Protein AF-A0A840N8W3-F1 (afdb_monomer)

Nearest PDB structures (foldseek):
  1f9n-assembly1_F  TM=5.250E-01  e=5.489E+00  Bacillus subtilis

Mean predicted aligned error: 14.36 Å

Solvent-accessible surface area (backbone atoms only — not comparable to full-atom values): 11173 Å² total; per-residue (Å²): 113,68,68,59,54,51,50,54,51,53,60,70,41,50,78,48,46,62,59,50,46,56,52,48,52,50,51,49,54,52,52,48,49,55,52,50,60,55,31,77,80,48,86,75,75,82,47,75,65,58,53,50,52,53,47,53,48,44,55,78,41,67,73,51,62,83,70,49,82,90,52,63,62,69,57,54,53,50,50,45,55,51,49,49,52,51,51,47,56,59,71,67,49,74,91,65,77,79,83,78,75,56,68,65,63,48,50,49,45,32,48,54,38,64,79,35,77,86,58,50,42,71,55,54,38,54,54,38,43,75,74,70,47,93,64,60,47,71,61,47,53,68,54,33,73,82,74,84,65,81,80,71,80,51,70,70,59,51,47,64,72,40,50,91,77,57,84,87,80,86,81,75,66,48,76,42,81,86,73,46,75,46,119

Foldseek 3Di:
DVVVVVVVVCVVCVVVCVVLVVVLLVVVVVLVVVQVVVCVVHNRDQDPVNLVSLLVSCLVHVVCCVSPPPDNVVVNVVSNVVVLVVVCVVVVPDPDDDDDDDPVVLVVLAVCLVVDVVDALVRVCVVVVVVVDDDDSVNSNVSHDDDDDDDDDDPVVVCVVCVVVDDDDDDPWDQDSNRDTDD

pLDDT: mean 76.59, std 12.0, range [42.84, 94.69]

Sequence (183 aa):
MIGLLCFVLTVLASPFKSKLRLEAENAVLRHQLIILRRKLHGRVRLTNHDRWFFIQLYRWCPSILKVFTIIRPETLVRWHRAGFRCYWRWKSRSLGGRLQIETDLRTLIRRMSVENPLWGAPRIHGELLKLGFAVAQSSIAKYMIKRRGPPSQGWRTFLRNHAPDIAAMDLFVVPTIGFDLLL

Radius of gyration: 28.33 Å; Cα contacts (8 Å, |Δi|>4): 82; chains: 1; bounding box: 62×41×68 Å

Organism: NCBI:txid211460

Secondary structure (DSSP, 8-state):
-HHHHHHHHHHHTTTHHHHHHHHHHHHHHHHHHHHHHHHTTSS----HHHHHHHHHHHHH-GGGGGT-SSS-HHHHHHHHHHHHHHHHHHHTS----S----HHHHHHHHHHHHH-TT--HHHHHHHHHHTT----HHHHHHHS-----SPP--HHHHHHHHTTT--------EE-TTSPEE-

Structure (mmCIF, N/CA/C/O backbone):
data_AF-A0A840N8W3-F1
#
_entry.id   AF-A0A840N8W3-F1
#
loop_
_atom_site.group_PDB
_atom_site.id
_atom_site.type_symbol
_atom_site.label_atom_id
_atom_site.label_alt_id
_atom_site.label_comp_id
_atom_site.label_asym_id
_atom_site.label_entity_id
_atom_site.label_seq_id
_atom_site.pdbx_PDB_ins_code
_atom_site.Cartn_x
_atom_site.Cartn_y
_atom_site.Cartn_z
_atom_site.occupancy
_atom_site.B_iso_or_equiv
_atom_site.auth_seq_id
_atom_site.auth_comp_id
_atom_site.auth_asym_id
_atom_site.auth_atom_id
_atom_site.pdbx_PDB_model_num
ATOM 1 N N . MET A 1 1 ? 0.144 20.403 12.368 1.00 42.84 1 MET A N 1
ATOM 2 C CA . MET A 1 1 ? -1.060 21.236 12.611 1.00 42.84 1 MET A CA 1
ATOM 3 C C . MET A 1 1 ? -2.271 20.420 13.067 1.00 42.84 1 MET A C 1
ATOM 5 O O . MET A 1 1 ? -2.803 20.738 14.118 1.00 42.84 1 MET A O 1
ATOM 9 N N . ILE A 1 2 ? -2.667 19.340 12.377 1.00 52.38 2 ILE A N 1
ATOM 10 C CA . ILE A 1 2 ? -3.834 18.512 12.768 1.00 52.38 2 ILE A CA 1
ATOM 11 C C . ILE A 1 2 ? -3.660 17.853 14.151 1.00 52.38 2 ILE A C 1
ATOM 13 O O . ILE A 1 2 ? -4.569 17.910 14.967 1.00 52.38 2 ILE A O 1
ATOM 17 N N . GLY A 1 3 ? -2.478 17.302 14.457 1.00 48.94 3 GLY A N 1
ATOM 18 C CA . GLY A 1 3 ? -2.232 16.633 15.746 1.00 48.94 3 GLY A CA 1
ATOM 19 C C . GLY A 1 3 ? -2.325 17.561 16.964 1.00 48.94 3 GLY A C 1
ATOM 20 O O . GLY A 1 3 ? -2.842 17.164 18.001 1.00 48.94 3 GLY A O 1
ATOM 21 N N . LEU A 1 4 ? -1.905 18.820 16.815 1.00 49.31 4 LEU A N 1
ATOM 22 C CA . LEU A 1 4 ? -1.961 19.831 17.876 1.00 49.31 4 LEU A CA 1
ATOM 23 C C . LEU A 1 4 ? -3.408 20.294 18.110 1.00 49.31 4 LEU A C 1
ATOM 25 O O . LEU A 1 4 ? -3.842 20.456 19.245 1.00 49.31 4 LEU A O 1
ATOM 29 N N . LEU A 1 5 ? -4.188 20.391 17.032 1.00 59.56 5 LEU A N 1
ATOM 30 C CA . LEU A 1 5 ? -5.614 20.709 17.076 1.00 59.56 5 LEU A CA 1
ATOM 31 C C . LEU A 1 5 ? -6.425 19.564 17.711 1.00 59.56 5 LEU A C 1
ATOM 33 O O . LEU A 1 5 ? -7.279 19.806 18.559 1.00 59.56 5 LEU A O 1
ATOM 37 N N . CYS A 1 6 ? -6.095 18.308 17.394 1.00 57.28 6 CYS A N 1
ATOM 38 C CA . CYS A 1 6 ? -6.654 17.134 18.067 1.00 57.28 6 CYS A CA 1
ATOM 39 C C . CYS A 1 6 ? -6.274 17.083 19.553 1.00 57.28 6 CYS A C 1
ATOM 41 O O . CYS A 1 6 ? -7.132 16.780 20.375 1.00 57.28 6 CYS A O 1
ATOM 43 N N . PHE A 1 7 ? -5.030 17.420 19.906 1.00 55.34 7 PHE A N 1
ATOM 44 C CA . PHE A 1 7 ? -4.568 17.450 21.294 1.00 55.34 7 PHE A CA 1
ATOM 45 C C . PHE A 1 7 ? -5.344 18.480 22.127 1.00 55.34 7 PHE A C 1
ATOM 47 O O . PHE A 1 7 ? -5.902 18.145 23.174 1.00 55.34 7 PHE A O 1
ATOM 54 N N . VAL A 1 8 ? -5.492 19.703 21.613 1.00 67.75 8 VAL A N 1
ATOM 55 C CA . VAL A 1 8 ? -6.276 20.767 22.259 1.00 67.75 8 VAL A CA 1
ATOM 56 C C . VAL A 1 8 ? -7.749 20.364 22.403 1.00 67.75 8 VAL A C 1
ATOM 58 O O . VAL A 1 8 ? -8.319 20.503 23.485 1.00 67.75 8 VAL A O 1
ATOM 61 N N . LEU A 1 9 ? -8.348 19.758 21.371 1.00 62.50 9 LEU A N 1
ATOM 62 C CA . LEU A 1 9 ? -9.710 19.215 21.449 1.00 62.50 9 LEU A CA 1
ATOM 63 C C . LEU A 1 9 ? -9.837 18.091 22.490 1.00 62.50 9 LEU A C 1
ATOM 65 O O . LEU A 1 9 ? -10.836 18.030 23.203 1.00 62.50 9 LEU A O 1
ATOM 69 N N . THR A 1 10 ? -8.837 17.216 22.631 1.00 59.94 10 THR A N 1
ATOM 70 C CA . THR A 1 10 ? -8.869 16.133 23.630 1.00 59.94 10 THR A CA 1
ATOM 71 C C . THR A 1 10 ? -8.717 16.615 25.070 1.00 59.94 10 THR A C 1
ATOM 73 O O . THR A 1 10 ? -9.299 16.002 25.970 1.00 59.94 10 THR A O 1
ATOM 76 N N . VAL A 1 11 ? -7.972 17.703 25.292 1.00 65.25 11 VAL A N 1
ATOM 77 C CA . VAL A 1 11 ? -7.824 18.349 26.605 1.00 65.25 11 VAL A CA 1
ATOM 78 C C . VAL A 1 11 ? -9.120 19.070 26.982 1.00 65.25 11 VAL A C 1
ATOM 80 O O . VAL A 1 11 ? -9.634 18.859 28.079 1.00 65.25 11 VAL A O 1
ATOM 83 N N . LEU A 1 12 ? -9.717 19.814 26.044 1.00 61.78 12 LEU A N 1
ATOM 84 C CA . LEU A 1 12 ? -11.002 20.499 26.240 1.00 61.78 12 LEU A CA 1
ATOM 85 C C . LEU A 1 12 ? -12.181 19.528 26.417 1.00 61.78 12 LEU A C 1
ATOM 87 O O . LEU A 1 12 ? -13.096 19.797 27.191 1.00 61.78 12 LEU A O 1
ATOM 91 N N . ALA A 1 13 ? -12.149 18.368 25.759 1.00 57.78 13 ALA A N 1
ATOM 92 C CA . ALA A 1 13 ? -13.165 17.328 25.916 1.00 57.78 13 ALA A CA 1
ATOM 93 C C . ALA A 1 13 ? -12.996 16.495 27.202 1.00 57.78 13 ALA A C 1
ATOM 95 O O . ALA A 1 13 ? -13.894 15.733 27.551 1.00 57.78 13 ALA A O 1
ATOM 96 N N . SER A 1 14 ? -11.873 16.616 27.922 1.00 54.66 14 SER A N 1
ATOM 97 C CA . SER A 1 14 ? -11.565 15.831 29.128 1.00 54.66 14 SER A CA 1
ATOM 98 C C . SER A 1 14 ? -12.627 15.913 30.243 1.00 54.66 14 SER A C 1
ATOM 100 O O . SER A 1 14 ? -13.061 14.856 30.702 1.00 54.66 14 SER A O 1
ATOM 102 N N . PRO A 1 15 ? -13.138 17.096 30.646 1.00 58.84 15 PRO A N 1
ATOM 103 C CA . PRO A 1 15 ? -14.232 17.190 31.621 1.00 58.84 15 PRO A CA 1
ATOM 104 C C . PRO A 1 15 ? -15.577 16.698 31.064 1.00 58.84 15 PRO A C 1
ATOM 106 O O . PRO A 1 15 ? -16.416 16.209 31.818 1.00 58.84 15 PRO A O 1
ATOM 109 N N . PHE A 1 16 ? -15.770 16.750 29.741 1.00 55.25 16 PHE A N 1
ATOM 110 C CA . PHE A 1 16 ? -16.937 16.161 29.083 1.00 55.25 16 PHE A CA 1
ATOM 111 C C . PHE A 1 16 ? -16.865 14.633 29.024 1.00 55.25 16 PHE A C 1
ATOM 113 O O . PHE A 1 16 ? -17.909 14.003 28.900 1.00 55.25 16 PHE A O 1
ATOM 120 N N . LYS A 1 17 ? -15.686 14.006 29.179 1.00 55.56 17 LYS A N 1
ATOM 121 C CA . LYS A 1 17 ? -15.543 12.539 29.161 1.00 55.56 17 LYS A CA 1
ATOM 122 C C . LYS A 1 17 ? -16.377 11.842 30.231 1.00 55.56 17 LYS A C 1
ATOM 124 O O . LYS A 1 17 ? -16.763 10.711 29.995 1.00 55.56 17 LYS A O 1
ATOM 129 N N . SER A 1 18 ? -16.677 12.458 31.378 1.00 61.56 18 SER A N 1
ATOM 130 C CA . SER A 1 18 ? -17.519 11.822 32.409 1.00 61.56 18 SER A CA 1
ATOM 131 C C . SER A 1 18 ? -18.990 11.736 31.979 1.00 61.56 18 SER A C 1
ATOM 133 O O . SER A 1 18 ? -19.589 10.664 32.065 1.00 61.56 18 SER A O 1
ATOM 135 N N . LYS A 1 19 ? -19.542 12.831 31.439 1.00 61.94 19 LYS A N 1
ATOM 136 C CA . LYS A 1 19 ? -20.904 12.886 30.882 1.00 61.94 19 LYS A CA 1
ATOM 137 C C . LYS A 1 19 ? -21.013 12.077 29.590 1.00 61.94 19 LYS A C 1
ATOM 139 O O . LYS A 1 19 ? -21.885 11.226 29.479 1.00 61.94 19 LYS A O 1
ATOM 144 N N . LEU A 1 20 ? -20.057 12.246 28.677 1.00 62.03 20 LEU A N 1
ATOM 145 C CA . LEU A 1 20 ? -19.958 11.474 27.437 1.00 62.03 20 LEU A CA 1
ATOM 146 C C . LEU A 1 20 ? -19.770 9.979 27.704 1.00 62.03 20 LEU A C 1
ATOM 148 O O . LEU A 1 20 ? -20.283 9.175 26.939 1.00 62.03 20 LEU A O 1
ATOM 152 N N . ARG A 1 21 ? -19.081 9.576 28.781 1.00 64.81 21 ARG A N 1
ATOM 153 C CA . ARG A 1 21 ? -18.970 8.162 29.173 1.00 64.81 21 ARG A CA 1
ATOM 154 C C . ARG A 1 21 ? -20.329 7.601 29.573 1.00 64.81 21 ARG A C 1
ATOM 156 O O . ARG A 1 21 ? -20.700 6.557 29.058 1.00 64.81 21 ARG A O 1
ATOM 163 N N . LEU A 1 22 ? -21.083 8.302 30.420 1.00 65.62 22 LEU A N 1
ATOM 164 C CA . LEU A 1 22 ? -22.435 7.890 30.828 1.00 65.62 22 LEU A CA 1
ATOM 165 C C . LEU A 1 22 ? -23.422 7.860 29.652 1.00 65.62 22 LEU A C 1
ATOM 167 O O . LEU A 1 22 ? -24.245 6.950 29.540 1.00 65.62 22 LEU A O 1
ATOM 171 N N . GLU A 1 23 ? -23.338 8.841 28.757 1.00 74.81 23 GLU A N 1
ATOM 172 C CA . GLU A 1 23 ? -24.153 8.897 27.542 1.00 74.81 23 GLU A CA 1
ATOM 173 C C . GLU A 1 23 ? -23.767 7.798 26.552 1.00 74.81 23 GLU A C 1
ATOM 175 O O . GLU A 1 23 ? -24.644 7.155 25.977 1.00 74.81 23 GLU A O 1
ATOM 180 N N . ALA A 1 24 ? -22.472 7.525 26.387 1.00 70.31 24 ALA A N 1
ATOM 181 C CA . ALA A 1 24 ? -21.984 6.458 25.527 1.00 70.31 24 ALA A CA 1
ATOM 182 C C . ALA A 1 24 ? -22.334 5.076 26.091 1.00 70.31 24 ALA A C 1
ATOM 184 O O . ALA A 1 24 ? -22.749 4.208 25.330 1.00 70.31 24 ALA A O 1
ATOM 185 N N . GLU A 1 25 ? -22.245 4.872 27.406 1.00 73.12 25 GLU A N 1
ATOM 186 C CA . GLU A 1 25 ? -22.726 3.657 28.073 1.00 73.12 25 GLU A CA 1
ATOM 187 C C . GLU A 1 25 ? -24.225 3.453 27.817 1.00 73.12 25 GLU A C 1
ATOM 189 O O . GLU A 1 25 ? -24.631 2.391 27.342 1.00 73.12 25 GLU A O 1
ATOM 194 N N . ASN A 1 26 ? -25.043 4.493 28.006 1.00 75.38 26 ASN A N 1
ATOM 195 C CA . ASN A 1 26 ? -26.466 4.450 27.664 1.00 75.38 26 ASN A CA 1
ATOM 196 C C . ASN A 1 26 ? -26.709 4.161 26.177 1.00 75.38 26 ASN A C 1
ATOM 198 O O . ASN A 1 26 ? -27.598 3.379 25.837 1.00 75.38 26 ASN A O 1
ATOM 202 N N . ALA A 1 27 ? -25.928 4.762 25.279 1.00 78.00 27 ALA A N 1
ATOM 203 C CA . ALA A 1 27 ? -26.044 4.546 23.842 1.00 78.00 27 ALA A CA 1
ATOM 204 C C . ALA A 1 27 ? -25.702 3.098 23.454 1.00 78.00 27 ALA A C 1
ATOM 206 O O . ALA A 1 27 ? -26.418 2.502 22.649 1.00 78.00 27 ALA A O 1
ATOM 207 N N . VAL A 1 28 ? -24.669 2.497 24.059 1.00 76.06 28 VAL A N 1
ATOM 208 C CA . VAL A 1 28 ? -24.321 1.076 23.861 1.00 76.06 28 VAL A CA 1
ATOM 209 C C . VAL A 1 28 ? -25.440 0.181 24.328 1.00 76.06 28 VAL A C 1
ATOM 211 O O . VAL A 1 28 ? -25.858 -0.691 23.571 1.00 76.06 28 VAL A O 1
ATOM 214 N N . LEU A 1 29 ? -25.927 0.392 25.550 1.00 74.75 29 LEU A N 1
ATOM 215 C CA . LEU A 1 29 ? -26.966 -0.441 26.145 1.00 74.75 29 LEU A CA 1
ATOM 216 C C . LEU A 1 29 ? -28.266 -0.345 25.337 1.00 74.75 29 LEU A C 1
ATOM 218 O O . LEU A 1 29 ? -28.882 -1.364 25.027 1.00 74.75 29 LEU A O 1
ATOM 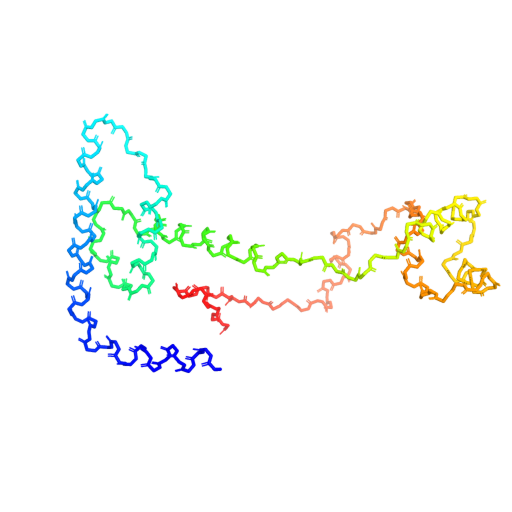222 N N . ARG A 1 30 ? -28.644 0.857 24.887 1.00 80.06 30 ARG A N 1
ATOM 223 C CA . ARG A 1 30 ? -29.791 1.057 23.986 1.00 80.06 30 ARG A CA 1
ATOM 224 C C . ARG A 1 30 ? -29.590 0.363 22.642 1.00 80.06 30 ARG A C 1
ATOM 226 O O . ARG A 1 30 ? -30.501 -0.319 22.175 1.00 80.06 30 ARG A O 1
ATOM 233 N N . HIS A 1 31 ? -28.410 0.478 22.031 1.00 77.94 31 HIS A N 1
ATOM 234 C CA . HIS A 1 31 ? -28.130 -0.177 20.748 1.00 77.94 31 HIS A CA 1
ATOM 235 C C . HIS A 1 31 ? -28.103 -1.703 20.881 1.00 77.94 31 HIS A C 1
ATOM 237 O O . HIS A 1 31 ? -28.621 -2.418 20.025 1.00 77.94 31 HIS A O 1
ATOM 243 N N . GLN A 1 32 ? -27.581 -2.218 21.995 1.00 75.00 32 GLN A N 1
ATOM 244 C CA . GLN A 1 32 ? -27.634 -3.634 22.349 1.00 75.00 32 GLN A CA 1
ATOM 245 C C . GLN A 1 32 ? -29.076 -4.123 22.514 1.00 75.00 32 GLN A C 1
ATOM 247 O O . GLN A 1 32 ? -29.415 -5.170 21.966 1.00 75.00 32 GLN A O 1
ATOM 252 N N . LEU A 1 33 ? -29.942 -3.359 23.185 1.00 77.50 33 LEU A N 1
ATOM 253 C CA . LEU A 1 33 ? -31.368 -3.678 23.300 1.00 77.50 33 LEU A CA 1
ATOM 254 C C . LEU A 1 33 ? -32.074 -3.671 21.939 1.00 77.50 33 LEU A C 1
ATOM 256 O O . LEU A 1 33 ? -32.884 -4.556 21.677 1.00 77.50 33 LEU A O 1
ATOM 260 N N . ILE A 1 34 ? -31.747 -2.733 21.045 1.00 80.31 34 ILE A N 1
ATOM 261 C CA . ILE A 1 34 ? -32.285 -2.701 19.674 1.00 80.31 34 ILE A CA 1
ATOM 262 C C . ILE A 1 34 ? -31.852 -3.952 18.896 1.00 80.31 34 ILE A C 1
ATOM 264 O O . ILE A 1 34 ? -32.675 -4.595 18.244 1.00 80.31 34 ILE A O 1
ATOM 268 N N . ILE A 1 35 ? -30.578 -4.338 18.992 1.00 75.00 35 ILE A N 1
ATOM 269 C CA . ILE A 1 35 ? -30.048 -5.546 18.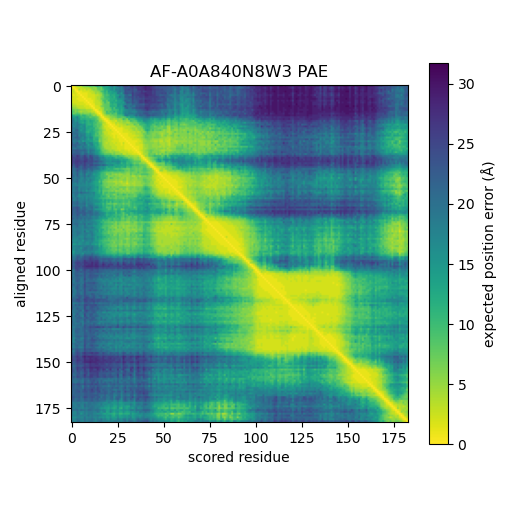344 1.00 75.00 35 ILE A CA 1
ATOM 270 C C . ILE A 1 35 ? -30.691 -6.813 18.927 1.00 75.00 35 ILE A C 1
ATOM 272 O O . ILE A 1 35 ? -31.042 -7.722 18.175 1.00 75.00 35 ILE A O 1
ATOM 276 N N . LEU A 1 36 ? -30.885 -6.877 20.247 1.00 73.75 36 LEU A N 1
ATOM 277 C CA . LEU A 1 36 ? -31.550 -7.997 20.919 1.00 73.75 36 LEU A CA 1
ATOM 278 C C . LEU A 1 36 ? -33.036 -8.089 20.562 1.00 73.75 36 LEU A C 1
ATOM 280 O O . LEU A 1 36 ? -33.525 -9.181 20.287 1.00 73.75 36 LEU A O 1
ATOM 284 N N . ARG A 1 37 ? -33.750 -6.964 20.471 1.00 73.44 37 ARG A N 1
ATOM 285 C CA . ARG A 1 37 ? -35.135 -6.945 19.978 1.00 73.44 37 ARG A CA 1
ATOM 286 C C . ARG A 1 37 ? -35.228 -7.433 18.530 1.00 73.44 37 ARG A C 1
ATOM 288 O O . ARG A 1 37 ? -36.146 -8.171 18.202 1.00 73.44 37 ARG A O 1
ATOM 295 N N . ARG A 1 38 ? -34.246 -7.121 17.674 1.00 68.62 38 ARG A N 1
ATOM 296 C CA . ARG A 1 38 ? -34.167 -7.689 16.311 1.00 68.62 38 ARG A CA 1
ATOM 297 C C . ARG A 1 38 ? -33.848 -9.193 16.309 1.00 68.62 38 ARG A C 1
ATOM 299 O O . ARG A 1 38 ? -34.293 -9.897 15.408 1.00 68.62 38 ARG A O 1
ATOM 306 N N . LYS A 1 39 ? -33.114 -9.697 17.311 1.00 64.75 39 LYS A N 1
ATOM 307 C CA . LYS A 1 39 ? -32.797 -11.131 17.489 1.00 64.75 39 LYS A CA 1
ATOM 308 C C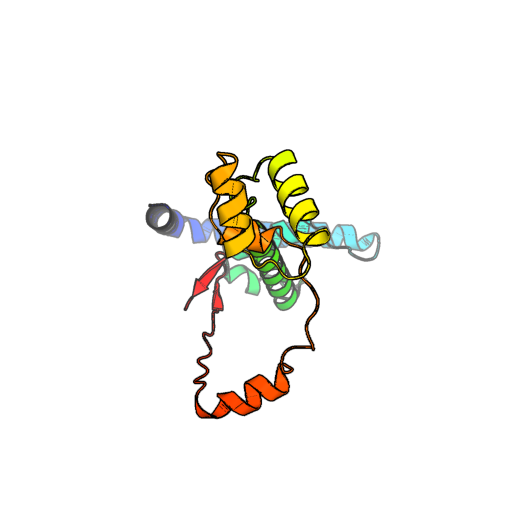 . LYS A 1 39 ? -34.027 -11.990 17.769 1.00 64.75 39 LYS A C 1
ATOM 310 O O . LYS A 1 39 ? -34.047 -13.153 17.389 1.00 64.75 39 LYS A O 1
ATOM 315 N N . LEU A 1 40 ? -35.051 -11.430 18.407 1.00 59.97 40 LEU A N 1
ATOM 316 C CA . LEU A 1 40 ? -36.306 -12.141 18.672 1.00 59.97 40 LEU A CA 1
ATOM 317 C C . LEU A 1 40 ? -37.005 -12.621 17.386 1.00 59.97 40 LEU A C 1
ATOM 319 O O . LEU A 1 40 ? -37.725 -13.610 17.428 1.00 59.97 40 LEU A O 1
ATOM 323 N N . HIS A 1 41 ? -36.722 -11.998 16.237 1.00 59.44 41 HIS A N 1
ATOM 324 C CA . HIS A 1 41 ? -37.261 -12.390 14.931 1.00 59.44 41 HIS A CA 1
ATOM 325 C C . HIS A 1 41 ? -36.327 -13.305 14.101 1.00 59.44 41 HIS A C 1
ATOM 327 O O . HIS A 1 41 ? -36.621 -13.565 12.936 1.00 59.44 41 HIS A O 1
ATOM 333 N N . GLY A 1 42 ? -35.200 -13.798 14.646 1.00 70.06 42 GLY A N 1
ATOM 334 C CA . GLY A 1 42 ? -34.312 -14.750 13.951 1.00 70.06 42 GLY A CA 1
ATOM 335 C C . GLY A 1 42 ? -32.815 -14.649 14.296 1.00 70.06 42 GLY A C 1
ATOM 336 O O . GLY A 1 42 ? -32.403 -14.067 15.298 1.00 70.06 42 GLY A O 1
ATOM 337 N N . ARG A 1 43 ? -31.931 -15.222 13.457 1.00 58.25 43 ARG A N 1
ATOM 338 C CA . ARG A 1 43 ? -30.468 -15.130 13.670 1.00 58.25 43 ARG A CA 1
ATOM 339 C C . ARG A 1 43 ? -29.981 -13.688 13.475 1.00 58.25 43 ARG A C 1
ATOM 341 O O . ARG A 1 43 ? -30.129 -13.128 12.392 1.00 58.25 43 ARG A O 1
ATOM 348 N N . VAL A 1 44 ? -29.313 -13.111 14.480 1.00 61.97 44 VAL A N 1
ATOM 349 C CA . VAL A 1 44 ? -28.736 -11.754 14.378 1.00 61.97 44 VAL A CA 1
ATOM 350 C C . VAL A 1 44 ? -27.649 -11.711 13.316 1.00 61.97 44 VAL A C 1
ATOM 352 O O . VAL A 1 44 ? -26.533 -12.189 13.527 1.00 61.97 44 VAL A O 1
ATOM 355 N N . ARG A 1 45 ? -27.939 -11.054 12.196 1.00 64.06 45 ARG A N 1
ATOM 356 C CA . ARG A 1 45 ? -26.906 -10.504 11.321 1.00 64.06 45 ARG A CA 1
ATOM 357 C C . ARG A 1 45 ? -26.621 -9.076 11.770 1.00 64.06 45 ARG A C 1
ATOM 359 O O . ARG A 1 45 ? -27.449 -8.192 11.603 1.00 64.06 45 ARG A O 1
ATOM 366 N N . LEU A 1 46 ? -25.444 -8.865 12.353 1.00 67.62 46 LEU A N 1
ATOM 367 C CA . LEU A 1 46 ? -24.937 -7.526 12.651 1.00 67.62 46 LEU A CA 1
ATOM 368 C C . LEU A 1 46 ? -24.662 -6.797 11.334 1.00 67.62 46 LEU A C 1
ATOM 370 O O . LEU A 1 46 ? -23.818 -7.248 10.548 1.00 67.62 46 LEU A O 1
ATOM 374 N N . THR A 1 47 ? -25.366 -5.690 11.110 1.00 75.44 47 THR A N 1
ATOM 375 C CA . THR A 1 47 ? -25.254 -4.863 9.904 1.00 75.44 47 THR A CA 1
ATOM 376 C C . THR A 1 47 ? -23.909 -4.138 9.895 1.00 75.44 47 THR A C 1
ATOM 378 O O . THR A 1 47 ? -23.332 -3.864 10.947 1.00 75.44 47 THR A O 1
ATOM 381 N N . ASN A 1 48 ? -23.400 -3.767 8.717 1.00 75.81 48 ASN A N 1
ATOM 382 C CA . ASN A 1 48 ? -22.176 -2.960 8.616 1.00 75.81 48 ASN A CA 1
ATOM 383 C C . ASN A 1 48 ? -22.283 -1.630 9.391 1.00 75.81 48 ASN A C 1
ATOM 385 O O . ASN A 1 48 ? -21.302 -1.212 10.000 1.00 75.81 48 ASN A O 1
ATOM 389 N N . HIS A 1 49 ? -23.478 -1.030 9.445 1.00 76.50 49 HIS A N 1
ATOM 390 C CA . HIS A 1 49 ? -23.768 0.162 10.250 1.00 76.50 49 HIS A CA 1
ATOM 391 C C . HIS A 1 49 ? -23.576 -0.081 11.753 1.00 76.50 49 HIS A C 1
ATOM 393 O O . HIS A 1 49 ? -22.904 0.705 12.415 1.00 76.50 49 HIS A O 1
ATOM 399 N N . ASP A 1 50 ? -24.081 -1.205 12.274 1.00 77.56 50 ASP A N 1
ATOM 400 C CA . ASP A 1 50 ? -23.938 -1.569 13.690 1.00 77.56 50 ASP A CA 1
ATOM 401 C C . ASP A 1 50 ? -22.459 -1.746 14.061 1.00 77.56 50 ASP A C 1
ATOM 403 O O . ASP A 1 50 ? -22.002 -1.273 15.099 1.00 77.56 50 ASP A O 1
ATOM 407 N N . ARG A 1 51 ? -21.673 -2.373 13.174 1.00 80.69 51 ARG A N 1
ATOM 408 C CA . ARG A 1 51 ? -20.222 -2.533 13.366 1.00 80.69 51 ARG A CA 1
ATOM 409 C C . ARG A 1 51 ? -19.512 -1.186 13.407 1.00 80.69 51 ARG A C 1
ATOM 411 O O . ARG A 1 51 ? -18.652 -0.983 14.257 1.00 80.69 51 ARG A O 1
ATOM 418 N N . TRP A 1 52 ? -19.861 -0.278 12.500 1.00 78.38 52 TRP A N 1
ATOM 419 C CA . TRP A 1 52 ? -19.238 1.041 12.427 1.00 78.38 52 TRP A CA 1
ATOM 420 C C . TRP A 1 52 ? -19.572 1.899 13.651 1.00 78.38 52 TRP A C 1
ATOM 422 O O . TRP A 1 52 ? -18.671 2.524 14.207 1.00 78.38 52 TRP A O 1
ATOM 432 N N . PHE A 1 53 ? -20.822 1.843 14.127 1.00 79.88 53 PHE A N 1
ATOM 433 C CA . PHE A 1 53 ? -21.255 2.486 15.370 1.00 79.88 53 PHE A CA 1
ATOM 434 C C . PHE A 1 53 ? -20.394 2.041 16.559 1.00 79.88 53 PHE A C 1
ATOM 436 O O . PHE A 1 53 ? -19.813 2.874 17.253 1.00 79.88 53 PHE A O 1
ATOM 443 N N . PHE A 1 54 ? -20.217 0.729 16.741 1.00 77.25 54 PHE A N 1
ATOM 444 C CA . PHE A 1 54 ? -19.396 0.212 17.836 1.00 77.25 54 PHE A CA 1
ATOM 445 C C . PHE A 1 54 ? -17.904 0.545 17.691 1.00 77.25 54 PHE A C 1
ATOM 447 O O . PHE A 1 54 ? -17.256 0.840 18.693 1.00 77.25 54 PHE A O 1
ATOM 454 N N . ILE A 1 55 ? -17.349 0.537 16.472 1.00 76.75 55 ILE A N 1
ATOM 455 C CA . ILE A 1 55 ? -15.948 0.927 16.233 1.00 76.75 55 ILE A CA 1
ATOM 456 C C . ILE A 1 55 ? -15.725 2.408 16.565 1.00 76.75 55 ILE A C 1
ATOM 458 O O . ILE A 1 55 ? -14.717 2.735 17.190 1.00 76.75 55 ILE A O 1
ATOM 462 N N . GLN A 1 56 ? -16.636 3.308 16.176 1.00 75.81 56 GLN A N 1
ATOM 463 C CA . GLN A 1 56 ? -16.498 4.734 16.495 1.00 75.81 56 GLN A CA 1
ATOM 464 C C . GLN A 1 56 ? -16.620 5.005 17.984 1.00 75.81 56 GLN A C 1
ATOM 466 O O . GLN A 1 56 ? -15.832 5.766 18.541 1.00 75.81 56 GLN A O 1
ATOM 471 N N . LEU A 1 57 ? -17.564 4.340 18.643 1.00 75.31 57 LEU A N 1
ATOM 472 C CA . LEU A 1 57 ? -17.744 4.510 20.071 1.00 75.31 57 LEU A CA 1
ATOM 473 C C . LEU A 1 57 ? -16.541 3.979 20.863 1.00 75.31 57 LEU A C 1
ATOM 475 O O . LEU A 1 57 ? -16.079 4.630 21.797 1.00 75.31 57 LEU A O 1
ATOM 479 N N . TYR A 1 58 ? -15.970 2.853 20.427 1.00 73.69 58 TYR A N 1
ATOM 480 C CA . TYR A 1 58 ? -14.699 2.347 20.943 1.00 73.69 58 TYR A CA 1
ATOM 481 C C . TYR A 1 58 ? -13.544 3.334 20.729 1.00 73.69 58 TYR A C 1
ATOM 483 O O . TYR A 1 58 ? -12.690 3.478 21.602 1.00 73.69 58 TYR A O 1
ATOM 491 N N . ARG A 1 59 ? -13.538 4.057 19.601 1.00 70.88 59 ARG A N 1
ATOM 492 C CA . ARG A 1 59 ? -12.530 5.080 19.304 1.00 70.88 59 ARG A CA 1
ATOM 493 C C . ARG A 1 59 ? -12.627 6.299 20.223 1.00 70.88 59 ARG A C 1
ATOM 495 O O . ARG A 1 59 ? -11.598 6.861 20.582 1.00 70.88 59 ARG A O 1
ATOM 502 N N . TRP A 1 60 ? -13.837 6.701 20.610 1.00 65.62 60 TRP A N 1
ATOM 503 C CA . TRP A 1 60 ? -14.057 7.843 21.504 1.00 65.62 60 TRP A CA 1
ATOM 504 C C . TRP A 1 60 ? -13.936 7.499 22.989 1.00 65.62 60 TRP A C 1
ATOM 506 O O . TRP A 1 60 ? -13.507 8.341 23.775 1.00 65.62 60 TRP A O 1
ATOM 516 N N . CYS A 1 61 ? -14.298 6.281 23.391 1.00 67.88 61 CYS A N 1
ATOM 517 C CA . CYS A 1 61 ? -14.319 5.856 24.788 1.00 67.88 61 CYS A CA 1
ATOM 518 C C . CYS A 1 61 ? -13.851 4.393 24.915 1.00 67.88 61 CYS A C 1
ATOM 520 O O . CYS A 1 61 ? -14.669 3.469 24.931 1.00 67.88 61 CYS A O 1
ATOM 522 N N . PRO A 1 62 ? -12.537 4.144 25.062 1.00 66.62 62 PRO A N 1
ATOM 523 C CA . PRO A 1 62 ? -11.998 2.784 25.134 1.00 66.62 62 PRO A CA 1
ATOM 524 C C . PRO A 1 62 ? -12.432 2.012 26.391 1.00 66.62 62 PRO A C 1
ATOM 526 O O . PRO A 1 62 ? -12.428 0.781 26.396 1.00 66.62 62 PRO A O 1
ATOM 529 N N . SER A 1 63 ? -12.873 2.714 27.442 1.00 68.25 63 SER A N 1
ATOM 530 C CA . SER A 1 63 ? -13.416 2.127 28.676 1.00 68.25 63 SER A CA 1
ATOM 531 C C . SER A 1 63 ? -14.719 1.345 28.470 1.00 68.25 63 SER A C 1
ATOM 533 O O . SER A 1 63 ? -15.073 0.525 29.314 1.00 68.25 63 SER A O 1
ATOM 535 N N . ILE A 1 64 ? -15.406 1.552 27.342 1.00 68.50 64 ILE A N 1
ATOM 536 C CA . ILE A 1 64 ? -16.682 0.903 27.010 1.00 68.50 64 ILE A CA 1
ATOM 537 C C . ILE A 1 64 ? -16.531 -0.610 26.807 1.00 68.50 64 ILE A C 1
ATOM 539 O O . ILE A 1 64 ? -17.504 -1.345 26.967 1.00 68.50 64 ILE A O 1
ATOM 543 N N . LEU A 1 65 ? -15.318 -1.112 26.538 1.00 66.00 65 LEU A N 1
ATOM 544 C CA . LEU A 1 65 ? -15.060 -2.557 26.468 1.00 66.00 65 LEU A CA 1
ATOM 545 C C . LEU A 1 65 ? -15.525 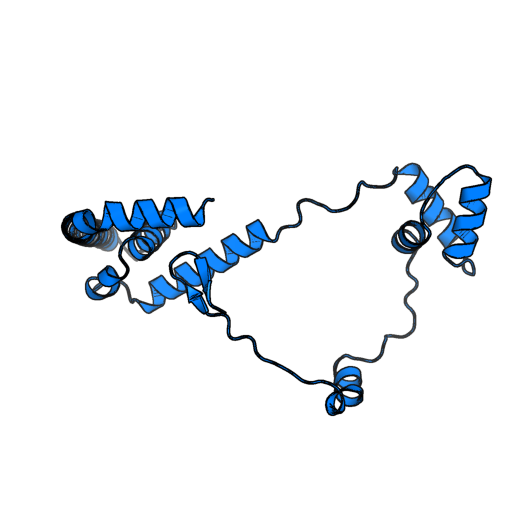-3.311 27.722 1.00 66.00 65 LEU A C 1
ATOM 547 O O . LEU A 1 65 ? -15.946 -4.456 27.602 1.00 66.00 65 LEU A O 1
ATOM 551 N N . LYS A 1 66 ? -15.510 -2.666 28.897 1.00 67.88 66 LYS A N 1
ATOM 552 C CA . LYS A 1 66 ? -15.984 -3.261 30.157 1.00 67.88 66 LYS A CA 1
ATOM 553 C C . LYS A 1 66 ? -17.511 -3.424 30.223 1.00 67.88 66 LYS A C 1
ATOM 555 O O . LYS A 1 66 ? -17.995 -4.215 31.019 1.00 67.88 66 LYS A O 1
ATOM 560 N N . VAL A 1 67 ? -18.258 -2.691 29.394 1.00 67.00 67 VAL A N 1
ATOM 561 C CA . VAL A 1 67 ? -19.735 -2.649 29.376 1.00 67.00 67 VAL A CA 1
ATOM 562 C C . VAL A 1 67 ? -20.315 -3.559 28.286 1.00 67.00 67 VAL A C 1
ATOM 564 O O . VAL A 1 67 ? -21.500 -3.891 28.286 1.00 67.00 67 VAL A O 1
ATOM 567 N N . PHE A 1 68 ? -19.482 -4.030 27.354 1.00 64.75 68 PHE A N 1
ATOM 568 C CA . PHE A 1 68 ? -19.892 -5.001 26.347 1.00 64.75 68 PHE A CA 1
ATOM 569 C C . PHE A 1 68 ? -20.071 -6.400 26.953 1.00 64.75 68 PHE A C 1
ATOM 571 O O . PHE A 1 68 ? -19.143 -7.197 27.004 1.00 64.75 68 PHE A O 1
ATOM 578 N N . THR A 1 69 ? -21.298 -6.721 27.356 1.00 63.19 69 THR A N 1
ATOM 579 C CA . THR A 1 69 ? -21.681 -8.061 27.835 1.00 63.19 69 THR A CA 1
ATOM 580 C C . THR A 1 69 ? -22.140 -8.986 26.701 1.00 63.19 69 THR A C 1
ATOM 582 O O . THR A 1 69 ? -21.952 -10.196 26.766 1.00 63.19 69 THR A O 1
ATOM 585 N N . ILE A 1 70 ? -22.715 -8.427 25.630 1.00 65.19 70 ILE A N 1
ATOM 586 C CA . ILE A 1 70 ? -23.338 -9.196 24.533 1.00 65.19 70 ILE A CA 1
ATOM 587 C C . ILE A 1 70 ? -22.371 -9.470 23.370 1.00 65.19 70 ILE A C 1
ATOM 589 O O . ILE A 1 70 ? -22.502 -10.478 22.673 1.00 65.19 70 ILE A O 1
ATOM 593 N N . ILE A 1 71 ? -21.412 -8.573 23.125 1.00 66.31 71 ILE A N 1
ATOM 594 C CA . ILE A 1 71 ? -20.448 -8.687 22.021 1.00 66.31 71 ILE A CA 1
ATOM 595 C C . ILE A 1 71 ? -19.072 -8.945 22.614 1.00 66.31 71 ILE A C 1
ATOM 597 O O . ILE A 1 71 ? -18.567 -8.124 23.372 1.00 66.31 71 ILE A O 1
ATOM 601 N N . ARG A 1 72 ? -18.444 -10.058 22.220 1.00 73.31 72 ARG A N 1
ATOM 602 C CA . ARG A 1 72 ? -17.074 -10.379 22.634 1.00 73.31 72 ARG A CA 1
ATOM 603 C C . ARG A 1 72 ? -16.120 -9.234 22.254 1.00 73.31 72 ARG A C 1
ATOM 605 O O . ARG A 1 72 ? -16.106 -8.872 21.067 1.00 73.31 72 ARG A O 1
ATOM 612 N N . PRO A 1 73 ? -15.309 -8.693 23.180 1.00 69.38 73 PRO A N 1
ATOM 613 C CA . PRO A 1 73 ? -14.384 -7.595 22.886 1.00 69.38 73 PRO A CA 1
ATOM 614 C C . PRO A 1 73 ? -13.408 -7.935 21.745 1.00 69.38 73 PRO A C 1
ATOM 616 O O . PRO A 1 73 ? -13.074 -7.077 20.928 1.00 69.38 73 PRO A O 1
ATOM 619 N N . GLU A 1 74 ? -13.042 -9.208 21.583 1.00 76.06 74 GLU A N 1
ATOM 620 C CA . GLU A 1 74 ? -12.195 -9.717 20.499 1.00 76.06 74 GLU A CA 1
ATOM 621 C C . GLU A 1 74 ? -12.836 -9.505 19.118 1.00 76.06 74 GLU A C 1
ATOM 623 O O . GLU A 1 74 ? -12.144 -9.277 18.123 1.00 76.06 74 GLU A O 1
ATOM 628 N N . THR A 1 75 ? -14.170 -9.530 19.041 1.00 80.50 75 THR A N 1
ATOM 629 C CA . THR A 1 75 ? -14.912 -9.294 17.793 1.00 80.50 75 THR A CA 1
ATOM 630 C C . THR A 1 75 ? -14.802 -7.834 17.366 1.00 80.50 75 THR A C 1
ATOM 632 O O . THR A 1 75 ? -14.602 -7.554 16.181 1.00 80.50 75 THR A O 1
ATOM 635 N N . LEU A 1 76 ? -14.876 -6.915 18.330 1.00 77.88 76 LEU A N 1
ATOM 636 C CA . LEU A 1 76 ? -14.747 -5.483 18.089 1.00 77.88 76 LEU A CA 1
ATOM 637 C C . LEU A 1 76 ? -13.327 -5.124 17.645 1.00 77.88 76 LEU A C 1
ATOM 639 O O . LEU A 1 76 ? -13.155 -4.448 16.630 1.00 77.88 76 LEU A O 1
ATOM 643 N N . VAL A 1 77 ? -12.314 -5.670 18.326 1.00 79.25 77 VAL A N 1
ATOM 644 C CA . VAL A 1 77 ? -10.902 -5.528 17.931 1.00 79.25 77 VAL A CA 1
ATOM 645 C C . VAL A 1 77 ? -10.675 -6.079 16.522 1.00 79.25 77 VAL A C 1
ATOM 647 O O . VAL A 1 77 ? -9.992 -5.460 15.706 1.00 79.25 77 VAL A O 1
ATOM 650 N N . ARG A 1 78 ? -11.287 -7.219 16.176 1.00 82.44 78 ARG A N 1
ATOM 651 C CA . ARG A 1 78 ? -11.178 -7.793 14.828 1.00 82.44 78 ARG A CA 1
ATOM 652 C C . ARG A 1 78 ? -11.792 -6.888 13.760 1.00 82.44 78 ARG A C 1
ATOM 654 O O . ARG A 1 78 ? -11.207 -6.757 12.682 1.00 82.44 78 ARG A O 1
ATOM 661 N N . TRP A 1 79 ? -12.938 -6.261 14.031 1.00 84.50 79 TRP A N 1
ATOM 662 C CA . TRP A 1 79 ? -13.532 -5.296 13.102 1.00 84.50 79 TRP A CA 1
ATOM 663 C C . TRP A 1 79 ? -12.714 -4.010 12.995 1.00 84.50 79 TRP A C 1
ATOM 665 O O . TRP A 1 79 ? -12.549 -3.508 11.888 1.00 84.50 79 TRP A O 1
ATOM 675 N N . HIS A 1 80 ? -12.147 -3.522 14.101 1.00 80.94 80 HIS A N 1
ATOM 676 C CA . HIS A 1 80 ? -11.233 -2.377 14.101 1.00 80.94 80 HIS A CA 1
ATOM 677 C C . HIS A 1 80 ? -9.994 -2.658 13.242 1.00 80.94 80 HIS A C 1
ATOM 679 O O . HIS A 1 80 ? -9.718 -1.899 12.316 1.00 80.94 80 HIS A O 1
ATOM 685 N N . ARG A 1 81 ? -9.337 -3.815 13.417 1.00 81.88 81 ARG A N 1
ATOM 686 C CA . ARG A 1 81 ? -8.214 -4.254 12.564 1.00 81.88 81 ARG A CA 1
ATOM 687 C C . ARG A 1 81 ? -8.607 -4.372 11.090 1.00 81.88 81 ARG A C 1
ATOM 689 O O . ARG A 1 81 ? -7.816 -4.035 10.212 1.00 81.88 81 ARG A O 1
ATOM 696 N N . ALA A 1 82 ? -9.811 -4.864 10.795 1.00 85.50 82 ALA A N 1
ATOM 697 C CA . ALA A 1 82 ? -10.313 -4.925 9.422 1.00 85.50 82 ALA A CA 1
ATOM 698 C C . ALA A 1 82 ? -10.543 -3.524 8.832 1.00 85.50 82 ALA A C 1
ATOM 700 O O . ALA A 1 82 ? -10.136 -3.271 7.700 1.00 85.50 82 ALA A O 1
ATOM 701 N N . GLY A 1 83 ? -11.121 -2.609 9.614 1.00 83.50 83 GLY A N 1
ATOM 702 C CA . GLY A 1 83 ? -11.289 -1.205 9.250 1.00 83.50 83 GLY A CA 1
ATOM 703 C C . GLY A 1 83 ? -9.953 -0.513 8.994 1.00 83.50 83 GLY A C 1
ATOM 704 O O . GLY A 1 83 ? -9.798 0.131 7.962 1.00 83.50 83 GLY A O 1
ATOM 705 N N . PHE A 1 84 ? -8.961 -0.735 9.859 1.00 82.12 84 PHE A N 1
ATOM 706 C CA . PHE A 1 84 ? -7.600 -0.228 9.697 1.00 82.12 84 PHE A CA 1
ATOM 707 C C . PHE A 1 84 ? -6.959 -0.709 8.392 1.00 82.12 84 PHE A C 1
ATOM 709 O O . PHE A 1 84 ? -6.422 0.096 7.634 1.00 82.12 84 PHE A O 1
ATOM 716 N N . ARG A 1 85 ? -7.077 -2.006 8.069 1.00 84.19 85 ARG A N 1
ATOM 717 C CA . ARG A 1 85 ? -6.597 -2.543 6.785 1.00 84.19 85 ARG A CA 1
ATOM 718 C C . ARG A 1 85 ? -7.295 -1.896 5.594 1.00 84.19 85 ARG A C 1
ATOM 720 O O . ARG A 1 85 ? -6.629 -1.583 4.615 1.00 84.19 85 ARG A O 1
ATOM 727 N N . CYS A 1 86 ? -8.611 -1.693 5.653 1.00 84.62 86 CYS A N 1
ATOM 728 C CA . CYS A 1 86 ? -9.352 -1.024 4.581 1.00 84.62 86 CYS A CA 1
ATOM 729 C C . CYS A 1 86 ? -8.949 0.447 4.436 1.00 84.62 86 CYS A C 1
ATOM 731 O O . CYS A 1 86 ? -8.729 0.897 3.314 1.00 84.62 86 CYS A O 1
ATOM 733 N N . TYR A 1 87 ? -8.802 1.169 5.550 1.00 80.88 87 TYR A N 1
ATOM 734 C CA . TYR A 1 87 ? -8.321 2.548 5.575 1.00 80.88 87 TYR A CA 1
ATOM 735 C C . TYR A 1 87 ? -6.938 2.652 4.938 1.00 80.88 87 TYR A C 1
ATOM 737 O O . TYR A 1 87 ? -6.752 3.446 4.021 1.00 80.88 87 TYR A O 1
ATOM 745 N N . TRP A 1 88 ? -5.995 1.802 5.348 1.00 79.38 88 TRP A N 1
ATOM 746 C CA . TRP A 1 88 ? -4.658 1.794 4.766 1.00 79.38 88 TRP A CA 1
ATOM 747 C C . TRP A 1 88 ? -4.649 1.328 3.325 1.00 79.38 88 TRP A C 1
ATOM 749 O O . TRP A 1 88 ? -3.929 1.918 2.539 1.00 79.38 88 TRP A O 1
ATOM 759 N N . ARG A 1 89 ? -5.476 0.353 2.939 1.00 85.50 89 ARG A N 1
ATOM 760 C CA . ARG A 1 89 ? -5.630 -0.047 1.535 1.00 85.50 89 ARG A CA 1
ATOM 761 C C . ARG A 1 89 ? -6.156 1.104 0.689 1.00 85.50 89 ARG A C 1
ATOM 763 O O . ARG A 1 89 ? -5.737 1.239 -0.447 1.00 85.50 89 ARG A O 1
ATOM 770 N N . TRP A 1 90 ? -7.069 1.917 1.208 1.00 84.06 90 TRP A N 1
ATOM 771 C CA . TRP A 1 90 ? -7.549 3.106 0.511 1.00 84.06 90 TRP A CA 1
ATOM 772 C C . TRP A 1 90 ? -6.494 4.219 0.486 1.00 84.06 90 TRP A C 1
ATOM 774 O O . TRP A 1 90 ? -6.244 4.778 -0.571 1.00 84.06 90 TRP A O 1
ATOM 784 N N . LYS A 1 91 ? -5.819 4.494 1.605 1.00 81.00 91 LYS A N 1
ATOM 785 C CA . LYS A 1 91 ? -4.784 5.534 1.711 1.00 81.00 91 LYS A CA 1
ATOM 786 C C . LYS A 1 91 ? -3.528 5.209 0.899 1.00 81.00 91 LYS A C 1
ATOM 788 O O . LYS A 1 91 ? -2.924 6.102 0.322 1.00 81.00 91 LYS A O 1
ATOM 793 N N . SER A 1 92 ? -3.136 3.938 0.851 1.00 79.94 92 SER A N 1
ATOM 794 C CA . SER A 1 92 ? -1.990 3.448 0.082 1.00 79.94 92 SER A CA 1
ATOM 795 C C . SER A 1 92 ? -2.325 3.172 -1.378 1.00 79.94 92 SER A C 1
ATOM 797 O O . SER A 1 92 ? -1.428 2.826 -2.150 1.00 79.94 92 SER A O 1
ATOM 799 N N . ARG A 1 93 ? -3.592 3.331 -1.797 1.00 79.62 93 ARG A N 1
ATOM 800 C CA . ARG A 1 93 ? -3.903 3.331 -3.224 1.00 79.62 93 ARG A CA 1
ATOM 801 C C . ARG A 1 93 ? -3.166 4.496 -3.857 1.00 79.62 93 ARG A C 1
ATOM 803 O O . ARG A 1 93 ? -3.527 5.654 -3.690 1.00 79.62 93 ARG A O 1
ATOM 810 N N . SER A 1 94 ? -2.137 4.150 -4.620 1.00 73.62 94 SER A N 1
ATOM 811 C CA . SER A 1 94 ? -1.535 5.053 -5.585 1.00 73.62 94 SER A CA 1
ATOM 812 C C . SER A 1 94 ? -2.652 5.593 -6.476 1.00 73.62 94 SER A C 1
ATOM 814 O O . SER A 1 94 ? -3.332 4.821 -7.154 1.00 73.62 94 SER A O 1
ATOM 816 N N . LEU A 1 95 ? -2.822 6.916 -6.485 1.00 64.88 95 LEU A N 1
ATOM 817 C CA . LEU A 1 95 ? -3.725 7.662 -7.372 1.00 64.88 95 LEU A CA 1
ATOM 818 C C . LEU A 1 95 ? -3.309 7.598 -8.861 1.00 64.88 95 LEU A C 1
ATOM 820 O O . LEU A 1 95 ? -3.761 8.396 -9.672 1.00 64.88 95 LEU A O 1
ATOM 824 N N . GLY A 1 96 ? -2.478 6.626 -9.243 1.00 63.00 96 GLY A N 1
ATOM 825 C CA . GLY A 1 96 ? -1.790 6.593 -10.525 1.00 63.00 96 GLY A CA 1
ATOM 826 C C . GLY A 1 96 ? -0.454 7.329 -10.436 1.00 63.00 96 GLY A C 1
ATOM 827 O O . GLY A 1 96 ? -0.338 8.386 -9.826 1.00 63.00 96 GLY A O 1
ATOM 828 N N . GLY A 1 97 ? 0.591 6.714 -10.988 1.00 73.31 97 GLY A N 1
ATOM 829 C CA . GLY A 1 97 ? 1.912 7.334 -11.104 1.00 73.31 97 GLY A CA 1
ATOM 830 C C . GLY A 1 97 ? 2.055 8.208 -12.357 1.00 73.31 97 GLY A C 1
ATOM 831 O O . GLY A 1 97 ? 1.074 8.518 -13.024 1.00 73.31 97 GLY A O 1
ATOM 832 N N . ARG A 1 98 ? 3.317 8.551 -12.665 1.00 61.78 98 ARG A N 1
ATOM 833 C CA . ARG A 1 98 ? 3.842 9.330 -13.811 1.00 61.78 98 ARG A CA 1
ATOM 834 C C . ARG A 1 98 ? 2.907 9.408 -15.032 1.00 61.78 98 ARG A C 1
ATOM 836 O O . ARG A 1 98 ? 2.500 8.363 -15.544 1.00 61.78 98 ARG A O 1
ATOM 843 N N .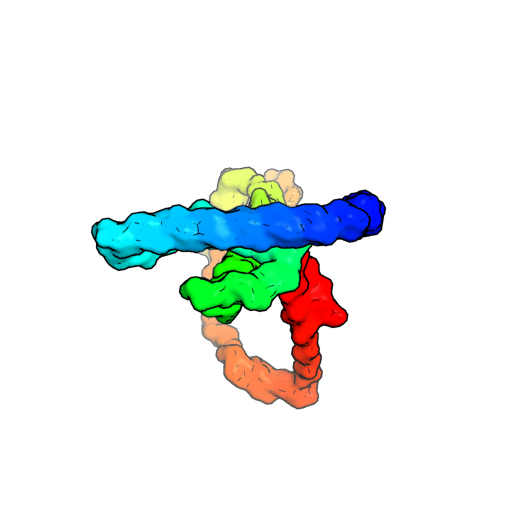 LEU A 1 99 ? 2.681 10.640 -15.514 1.00 62.06 99 LEU A N 1
ATOM 844 C CA . LEU A 1 99 ? 1.967 10.970 -16.756 1.00 62.06 99 LEU A CA 1
ATOM 845 C C . LEU A 1 99 ? 2.284 9.952 -17.854 1.00 62.06 99 LEU A C 1
ATOM 847 O O . LEU A 1 99 ? 3.449 9.646 -18.133 1.00 62.06 99 LEU A O 1
ATOM 851 N N . GLN A 1 100 ? 1.227 9.371 -18.417 1.00 67.62 100 GLN A N 1
ATOM 852 C CA . GLN A 1 100 ? 1.368 8.382 -19.469 1.00 67.62 100 GLN A CA 1
ATOM 853 C C . GLN A 1 100 ? 1.989 9.045 -20.698 1.00 67.62 100 GLN A C 1
ATOM 855 O O . GLN A 1 100 ? 1.489 10.054 -21.177 1.00 67.62 100 GLN A O 1
ATOM 860 N N . ILE A 1 101 ? 3.079 8.457 -21.198 1.00 75.19 101 ILE A N 1
ATOM 861 C CA . ILE A 1 101 ? 3.602 8.761 -22.533 1.00 75.19 101 ILE A CA 1
ATOM 862 C C . ILE A 1 101 ? 2.468 8.574 -23.539 1.00 75.19 101 ILE A C 1
ATOM 864 O O . ILE A 1 101 ? 1.699 7.608 -23.404 1.00 75.19 101 ILE A O 1
ATOM 868 N N . GLU A 1 102 ? 2.419 9.480 -24.515 1.00 85.12 102 GLU A N 1
ATOM 869 C CA . GLU A 1 102 ? 1.508 9.459 -25.653 1.00 85.12 102 GLU A CA 1
ATOM 870 C C . GLU A 1 102 ? 1.392 8.050 -26.243 1.00 85.12 102 GLU A C 1
ATOM 872 O O . GLU A 1 102 ? 2.375 7.306 -26.367 1.00 85.12 102 GLU A O 1
ATOM 877 N N . THR A 1 103 ? 0.159 7.646 -26.541 1.00 86.75 103 THR A N 1
ATOM 878 C CA . THR A 1 103 ? -0.157 6.286 -26.986 1.00 86.75 103 THR A CA 1
ATOM 879 C C . THR A 1 103 ? 0.630 5.918 -28.245 1.00 86.75 103 THR A C 1
ATOM 881 O O . THR A 1 103 ? 1.135 4.798 -28.340 1.00 86.75 103 THR A O 1
ATOM 884 N N . ASP A 1 104 ? 0.843 6.878 -29.140 1.00 89.06 104 ASP A N 1
ATOM 885 C CA . ASP A 1 104 ? 1.547 6.684 -30.408 1.00 89.06 104 ASP A CA 1
ATOM 886 C C . ASP A 1 104 ? 3.035 6.405 -30.190 1.00 89.06 104 ASP A C 1
ATOM 888 O O . ASP A 1 104 ? 3.562 5.397 -30.659 1.00 89.06 104 ASP A O 1
ATOM 892 N N . LEU A 1 105 ? 3.703 7.185 -29.341 1.00 90.12 105 LEU A N 1
ATOM 893 C CA . LEU A 1 105 ? 5.093 6.926 -28.966 1.00 90.12 105 LEU A CA 1
ATOM 894 C C . LEU A 1 105 ? 5.259 5.565 -28.262 1.00 90.12 105 LEU A C 1
ATOM 896 O O . LEU A 1 105 ? 6.249 4.858 -28.462 1.00 90.12 105 LEU A O 1
ATOM 900 N N . ARG A 1 106 ? 4.272 5.141 -27.462 1.00 90.75 106 ARG A N 1
ATOM 901 C CA . ARG A 1 106 ? 4.274 3.807 -26.837 1.00 90.75 106 ARG A CA 1
ATOM 902 C C . ARG A 1 106 ? 4.139 2.686 -27.865 1.00 90.75 106 ARG A C 1
ATOM 904 O O . ARG A 1 106 ? 4.805 1.657 -27.716 1.00 90.75 106 ARG A O 1
ATOM 911 N N . THR A 1 107 ? 3.265 2.843 -28.857 1.00 91.69 107 THR A N 1
ATOM 912 C CA . THR A 1 107 ? 3.102 1.840 -29.920 1.00 91.69 107 THR A CA 1
ATOM 913 C C . THR A 1 107 ? 4.354 1.764 -30.787 1.00 91.69 107 THR A C 1
ATOM 915 O O . THR A 1 107 ? 4.811 0.655 -31.061 1.00 91.69 107 THR A O 1
ATOM 918 N N . LEU A 1 108 ? 4.988 2.902 -31.086 1.00 92.75 108 LEU A N 1
ATOM 919 C CA . LEU A 1 108 ? 6.270 2.971 -31.787 1.00 92.75 108 LEU A CA 1
ATOM 920 C C . LEU A 1 108 ? 7.384 2.229 -31.037 1.00 92.75 108 LEU A C 1
ATOM 922 O O . LEU A 1 108 ? 8.041 1.366 -31.617 1.00 92.75 108 LEU A O 1
ATOM 926 N N . ILE A 1 109 ? 7.554 2.487 -29.732 1.00 92.69 109 ILE A N 1
ATOM 927 C CA . ILE A 1 109 ? 8.542 1.781 -28.893 1.00 92.69 109 ILE A CA 1
ATOM 928 C C . ILE A 1 109 ? 8.314 0.266 -28.936 1.00 92.69 109 ILE A C 1
ATOM 930 O O . ILE A 1 109 ? 9.264 -0.509 -29.068 1.00 92.69 109 ILE A O 1
ATOM 934 N N . ARG A 1 110 ? 7.054 -0.174 -28.824 1.00 92.44 110 ARG A N 1
ATOM 935 C CA . ARG A 1 110 ? 6.713 -1.601 -28.886 1.00 92.44 110 ARG A CA 1
ATOM 936 C C . ARG A 1 110 ? 7.027 -2.192 -30.252 1.00 92.44 110 ARG A C 1
ATOM 938 O O . ARG A 1 110 ? 7.636 -3.254 -30.296 1.00 92.44 110 ARG A O 1
ATOM 945 N N . ARG A 1 111 ? 6.664 -1.507 -31.335 1.00 93.75 111 ARG A N 1
ATOM 946 C CA . ARG A 1 111 ? 6.919 -1.945 -32.710 1.00 93.75 111 ARG A CA 1
ATOM 947 C C . ARG A 1 111 ? 8.415 -2.102 -32.978 1.00 93.75 111 ARG A C 1
ATOM 949 O O . ARG A 1 111 ? 8.845 -3.198 -33.321 1.00 93.75 111 ARG A O 1
ATOM 956 N N . MET A 1 112 ? 9.213 -1.074 -32.678 1.00 93.25 112 MET A N 1
ATOM 957 C CA . MET A 1 112 ? 10.676 -1.130 -32.794 1.00 93.25 112 MET A CA 1
ATOM 958 C C . MET A 1 112 ? 11.281 -2.277 -31.972 1.00 93.25 112 MET A C 1
ATOM 960 O O . MET A 1 112 ? 12.200 -2.947 -32.437 1.00 93.25 112 MET A O 1
ATOM 964 N N . SER A 1 113 ? 10.747 -2.535 -30.772 1.00 92.19 113 SER A N 1
ATOM 965 C CA . SER A 1 113 ? 11.184 -3.631 -29.897 1.00 92.19 113 SER A CA 1
ATOM 966 C C . SER A 1 113 ? 10.807 -5.030 -30.410 1.00 92.19 113 SER A C 1
ATOM 968 O O . SER A 1 113 ? 11.500 -5.987 -30.059 1.00 92.19 113 SER A O 1
ATOM 970 N N . VAL A 1 114 ? 9.716 -5.179 -31.174 1.00 91.69 114 VAL A N 1
ATOM 971 C CA . VAL A 1 114 ? 9.354 -6.447 -31.842 1.00 91.69 114 VAL A CA 1
ATOM 972 C C . VAL A 1 114 ? 10.263 -6.675 -33.040 1.00 91.69 114 VAL A C 1
ATOM 974 O O . VAL A 1 114 ? 10.864 -7.739 -33.154 1.00 91.69 114 VAL A O 1
ATOM 977 N N . GLU A 1 115 ? 10.348 -5.669 -33.910 1.00 93.50 115 GLU A N 1
ATOM 978 C CA . GLU A 1 115 ? 11.038 -5.742 -35.199 1.00 93.50 115 GLU A CA 1
ATOM 979 C C . GLU A 1 115 ? 12.553 -5.886 -35.030 1.00 93.50 115 GLU A C 1
ATOM 981 O O . GLU A 1 115 ? 13.199 -6.530 -35.851 1.00 93.50 115 GLU A O 1
ATOM 986 N N . ASN A 1 116 ? 13.120 -5.366 -33.931 1.00 91.44 116 ASN A N 1
ATOM 987 C CA . ASN A 1 116 ? 14.558 -5.416 -33.665 1.00 91.44 116 ASN A CA 1
ATOM 988 C C . ASN A 1 116 ? 14.894 -6.142 -32.348 1.00 91.44 116 ASN A C 1
ATOM 990 O O . ASN A 1 116 ? 15.212 -5.514 -31.334 1.00 91.44 116 ASN A O 1
ATOM 994 N N . PRO A 1 117 ? 14.887 -7.486 -32.358 1.00 84.88 117 PRO A N 1
ATOM 995 C CA . PRO A 1 117 ? 15.156 -8.344 -31.208 1.00 84.88 117 PRO A CA 1
ATOM 996 C C . PRO A 1 117 ? 16.405 -8.062 -30.375 1.00 84.88 117 PRO A C 1
ATOM 998 O O . PRO A 1 117 ? 16.406 -8.313 -29.171 1.00 84.88 117 PRO A O 1
ATOM 1001 N N . LEU A 1 118 ? 17.472 -7.616 -31.033 1.00 88.00 118 LEU A N 1
ATOM 1002 C CA . LEU A 1 118 ? 18.791 -7.424 -30.433 1.00 88.00 118 LEU A CA 1
ATOM 1003 C C . LEU A 1 118 ? 18.967 -6.014 -29.855 1.00 88.00 118 LEU A C 1
ATOM 1005 O O . LEU A 1 118 ? 19.979 -5.726 -29.220 1.00 88.00 118 LEU A O 1
ATOM 1009 N N . TRP A 1 119 ? 18.010 -5.112 -30.085 1.00 91.19 119 TRP A N 1
ATOM 1010 C CA . TRP A 1 119 ? 18.139 -3.724 -29.668 1.00 91.19 119 TRP A CA 1
ATOM 1011 C C . TRP A 1 119 ? 17.734 -3.552 -28.204 1.00 91.19 119 TRP A C 1
ATOM 1013 O O . TRP A 1 119 ? 16.597 -3.801 -27.808 1.00 91.19 119 TRP A O 1
ATOM 1023 N N . GLY A 1 120 ? 18.682 -3.084 -27.391 1.00 89.69 120 GLY A N 1
ATOM 1024 C CA . GLY A 1 120 ? 18.426 -2.655 -26.018 1.00 89.69 120 GLY A CA 1
ATOM 1025 C C . GLY A 1 120 ? 17.812 -1.252 -25.937 1.00 89.69 120 GLY A C 1
ATOM 1026 O O . GLY A 1 120 ? 17.834 -0.483 -26.902 1.00 89.69 120 GLY A O 1
ATOM 1027 N N . ALA A 1 121 ? 17.332 -0.879 -24.746 1.00 91.69 121 ALA A N 1
ATOM 1028 C CA . ALA A 1 121 ? 16.763 0.447 -24.482 1.00 91.69 121 ALA A CA 1
ATOM 1029 C C . ALA A 1 121 ? 17.675 1.628 -24.893 1.00 91.69 121 ALA A C 1
ATOM 1031 O O . ALA A 1 121 ? 17.144 2.590 -25.450 1.00 91.69 121 ALA A O 1
ATOM 1032 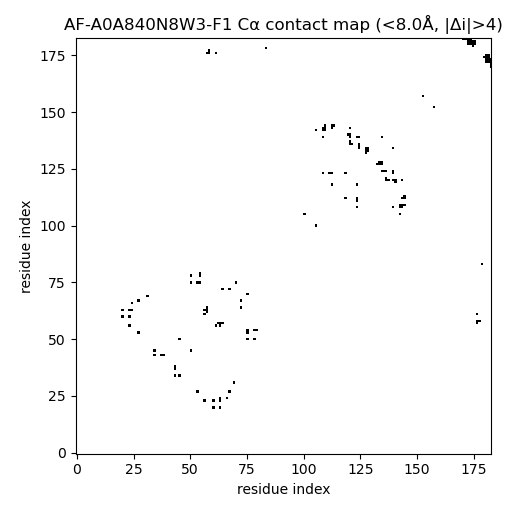N N . PRO A 1 122 ? 19.016 1.577 -24.714 1.00 93.69 122 PRO A N 1
ATOM 1033 C CA . PRO A 1 122 ? 19.900 2.652 -25.172 1.00 93.69 122 PRO A CA 1
ATOM 1034 C C . PRO A 1 122 ? 19.901 2.839 -26.695 1.00 93.69 122 PRO A C 1
ATOM 1036 O O . PRO A 1 122 ? 19.979 3.967 -27.174 1.00 93.69 122 PRO A O 1
ATOM 1039 N N . ARG A 1 123 ? 19.771 1.750 -27.470 1.00 93.44 123 ARG A N 1
ATOM 1040 C CA . ARG A 1 123 ? 19.782 1.811 -28.939 1.00 93.44 123 ARG A CA 1
ATOM 1041 C C . ARG A 1 123 ? 18.486 2.410 -29.476 1.00 93.44 123 ARG A C 1
ATOM 1043 O O . ARG A 1 123 ? 18.539 3.329 -30.283 1.00 93.44 123 ARG A O 1
ATOM 1050 N N . ILE A 1 124 ? 17.341 1.951 -28.967 1.00 92.56 124 ILE A N 1
ATOM 1051 C CA . ILE A 1 124 ? 16.022 2.502 -29.322 1.00 92.56 124 ILE A CA 1
ATOM 1052 C C . ILE A 1 124 ? 15.927 3.977 -28.916 1.00 92.56 124 ILE A C 1
ATOM 1054 O O . ILE A 1 124 ? 15.373 4.784 -29.652 1.00 92.56 124 ILE A O 1
ATOM 1058 N N . HIS A 1 125 ? 16.507 4.352 -27.773 1.00 94.00 125 HIS A N 1
ATOM 1059 C CA . HIS A 1 125 ? 16.581 5.750 -27.355 1.00 94.00 125 HIS A CA 1
ATOM 1060 C C . HIS A 1 125 ? 17.331 6.628 -28.357 1.00 94.00 125 HIS A C 1
ATOM 1062 O O . HIS A 1 125 ? 16.835 7.696 -28.696 1.00 94.00 125 HIS A O 1
ATOM 1068 N N . GLY A 1 126 ? 18.480 6.169 -28.859 1.00 94.25 126 GLY A N 1
ATOM 1069 C CA . GLY A 1 126 ? 19.229 6.891 -29.887 1.00 94.25 126 GLY A CA 1
ATOM 1070 C C . GLY A 1 126 ? 18.424 7.092 -31.173 1.00 94.25 126 GLY A C 1
ATOM 1071 O O . GLY A 1 126 ? 18.435 8.185 -31.727 1.00 94.25 126 GLY A O 1
ATOM 1072 N N . GLU A 1 127 ? 17.680 6.077 -31.621 1.00 94.69 127 GLU A N 1
ATOM 1073 C CA . GLU A 1 127 ? 16.818 6.203 -32.807 1.00 94.69 127 GLU A CA 1
ATOM 1074 C C . GLU A 1 127 ? 15.632 7.150 -32.572 1.00 94.69 127 GLU A C 1
ATOM 1076 O O . GLU A 1 127 ? 15.332 7.990 -33.414 1.00 94.69 127 GLU A O 1
ATOM 1081 N N . LEU A 1 128 ? 14.995 7.088 -31.401 1.00 93.12 128 LEU A N 1
ATOM 1082 C CA . LEU A 1 128 ? 13.917 8.015 -31.046 1.00 93.12 128 LEU A CA 1
ATOM 1083 C C . LEU A 1 128 ? 14.409 9.459 -30.916 1.00 93.12 128 LEU A C 1
ATOM 1085 O O . LEU A 1 128 ? 13.694 10.378 -31.308 1.00 93.12 128 LEU A O 1
ATOM 1089 N N . LEU A 1 129 ? 15.634 9.657 -30.426 1.00 94.44 129 LEU A N 1
ATOM 1090 C CA . LEU A 1 129 ? 16.260 10.973 -30.337 1.00 94.44 129 LEU A CA 1
ATOM 1091 C C . LEU A 1 129 ? 16.505 11.560 -31.733 1.00 94.44 129 LEU A C 1
ATOM 1093 O O . LEU A 1 129 ? 16.216 12.734 -31.949 1.00 94.44 129 LEU A O 1
ATOM 1097 N N . LYS A 1 130 ? 16.943 10.744 -32.703 1.00 93.38 130 LYS A N 1
ATOM 1098 C CA . LYS A 1 130 ? 17.072 11.169 -34.112 1.00 93.38 130 LYS A CA 1
ATOM 1099 C C . LYS A 1 130 ? 15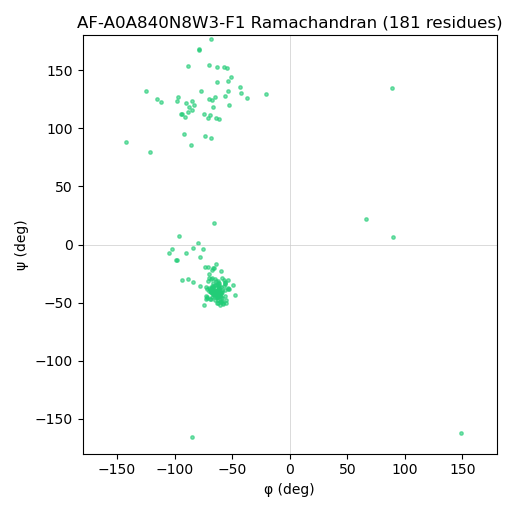.731 11.560 -34.739 1.00 93.38 130 LYS A C 1
ATOM 1101 O O . LYS A 1 130 ? 15.695 12.454 -35.573 1.00 93.38 130 LYS A O 1
ATOM 1106 N N . LEU A 1 131 ? 14.640 10.912 -34.330 1.00 91.19 131 LEU A N 1
ATOM 1107 C CA . LEU A 1 131 ? 13.275 11.234 -34.762 1.00 91.19 131 LEU A CA 1
ATOM 1108 C C . LEU A 1 131 ? 12.671 12.450 -34.026 1.00 91.19 131 LEU A C 1
ATOM 1110 O O . LEU A 1 131 ? 11.526 12.804 -34.286 1.00 91.19 131 LEU A O 1
ATOM 1114 N N . GLY A 1 132 ? 13.417 13.087 -33.114 1.00 91.50 132 GLY A N 1
ATOM 1115 C CA . GLY A 1 132 ? 12.989 14.282 -32.378 1.00 91.50 132 GLY A CA 1
ATOM 1116 C C . GLY A 1 132 ? 12.263 14.011 -31.055 1.00 91.50 132 GLY A C 1
ATOM 1117 O O . GLY A 1 132 ? 11.797 14.949 -30.409 1.00 91.50 132 GLY A O 1
ATOM 1118 N N . PHE A 1 133 ? 12.176 12.757 -30.602 1.00 89.88 133 PHE A N 1
ATOM 1119 C CA . PHE A 1 133 ? 11.511 12.415 -29.342 1.00 89.88 133 PHE A CA 1
ATOM 1120 C C . PHE A 1 133 ? 12.474 12.482 -28.146 1.00 89.88 133 PHE A C 1
ATOM 1122 O O . PHE A 1 133 ? 13.364 11.644 -27.983 1.00 89.88 133 PHE A O 1
ATOM 1129 N N . ALA A 1 134 ? 12.238 13.423 -27.230 1.00 88.31 134 ALA A N 1
ATOM 1130 C CA . ALA A 1 134 ? 12.980 13.538 -25.973 1.00 88.31 134 ALA A CA 1
ATOM 1131 C C . ALA A 1 134 ? 12.379 12.634 -24.873 1.00 88.31 134 ALA A C 1
ATOM 1133 O O . ALA A 1 134 ? 11.549 13.059 -24.069 1.00 88.31 134 ALA A O 1
ATOM 1134 N N . VAL A 1 135 ? 12.787 11.359 -24.825 1.00 88.31 135 VAL A N 1
ATOM 1135 C CA . VAL A 1 135 ? 12.258 10.360 -23.872 1.00 88.31 135 VAL A CA 1
ATOM 1136 C C . VAL A 1 135 ? 13.381 9.714 -23.072 1.00 88.31 135 VAL A C 1
ATOM 1138 O O . VAL A 1 135 ? 14.337 9.215 -23.648 1.00 88.31 135 VAL A O 1
ATOM 1141 N N . ALA A 1 136 ? 13.249 9.621 -21.747 1.00 89.62 136 ALA A N 1
ATOM 1142 C CA . ALA A 1 136 ? 14.235 8.924 -20.916 1.00 89.62 136 ALA A CA 1
ATOM 1143 C C . ALA A 1 136 ? 14.339 7.418 -21.249 1.00 89.62 136 ALA A C 1
ATOM 1145 O O . ALA A 1 136 ? 13.323 6.732 -21.396 1.00 89.62 136 ALA A O 1
ATOM 1146 N N . GLN A 1 137 ? 15.563 6.874 -21.253 1.00 91.00 137 GLN A N 1
ATOM 1147 C CA . GLN A 1 137 ? 15.836 5.447 -21.499 1.00 91.00 137 GLN A CA 1
ATOM 1148 C C . GLN A 1 137 ? 15.040 4.507 -20.578 1.00 91.00 137 GLN A C 1
ATOM 1150 O O . GLN A 1 137 ? 14.536 3.476 -21.021 1.00 91.00 137 GLN A O 1
ATOM 1155 N N . SER A 1 138 ? 14.862 4.876 -19.305 1.00 89.19 138 SER A N 1
ATOM 1156 C CA . SER A 1 138 ? 14.082 4.095 -18.334 1.00 89.19 138 SER A CA 1
ATOM 1157 C C . SER A 1 138 ? 12.599 3.986 -18.705 1.00 89.19 138 SER A C 1
ATOM 1159 O O . SER A 1 138 ? 11.965 2.960 -18.451 1.00 89.19 138 SER A O 1
ATOM 1161 N N . SER A 1 139 ? 12.044 5.010 -19.358 1.00 88.44 139 SER A N 1
ATOM 1162 C CA . SER A 1 139 ? 10.677 4.979 -19.877 1.00 88.44 139 SER A CA 1
ATOM 1163 C C . SER A 1 139 ? 10.556 4.059 -21.092 1.00 88.44 139 SER A C 1
ATOM 1165 O O . SER A 1 139 ? 9.581 3.321 -21.194 1.00 88.44 139 SER A O 1
ATOM 1167 N N . ILE A 1 140 ? 11.560 4.048 -21.974 1.00 90.69 140 ILE A N 1
ATOM 1168 C CA . ILE A 1 140 ? 11.621 3.126 -23.117 1.00 90.69 140 ILE A CA 1
ATOM 1169 C C . ILE A 1 140 ? 11.702 1.685 -22.609 1.00 90.69 140 ILE A C 1
ATOM 1171 O O . ILE A 1 140 ? 10.856 0.868 -22.963 1.00 90.69 140 ILE A O 1
ATOM 1175 N N . ALA A 1 141 ? 12.622 1.393 -21.683 1.00 90.31 141 ALA A N 1
ATOM 1176 C CA . ALA A 1 141 ? 12.772 0.070 -21.072 1.00 90.31 141 ALA A CA 1
ATOM 1177 C C . ALA A 1 141 ? 11.479 -0.443 -20.408 1.00 90.31 141 ALA A C 1
ATOM 1179 O O . ALA A 1 141 ? 11.204 -1.643 -20.414 1.00 90.31 141 ALA A O 1
ATOM 1180 N N . LYS A 1 142 ? 10.656 0.460 -19.856 1.00 88.88 142 LYS A N 1
ATOM 1181 C CA . LYS A 1 142 ? 9.344 0.118 -19.288 1.00 88.88 142 LYS A CA 1
ATOM 1182 C C . LYS A 1 142 ? 8.343 -0.362 -20.348 1.00 88.88 142 LYS A C 1
ATOM 1184 O O . LYS A 1 142 ? 7.536 -1.238 -20.038 1.00 88.88 142 LYS A O 1
ATOM 1189 N N . TYR A 1 143 ? 8.355 0.228 -21.545 1.00 89.31 143 TYR A N 1
ATOM 1190 C CA . TYR A 1 143 ? 7.389 -0.061 -22.616 1.00 89.31 143 TYR A CA 1
ATOM 1191 C C . TYR A 1 143 ? 7.896 -1.047 -23.674 1.00 89.31 143 TYR A C 1
ATOM 1193 O O . TYR A 1 143 ? 7.077 -1.569 -24.432 1.00 89.31 143 TYR A O 1
ATOM 1201 N N . MET A 1 144 ? 9.198 -1.339 -23.693 1.00 90.19 144 MET A N 1
ATOM 1202 C CA . MET A 1 144 ? 9.778 -2.440 -24.460 1.00 90.19 144 MET A CA 1
ATOM 1203 C C . MET A 1 144 ? 9.146 -3.780 -24.083 1.00 90.19 144 MET A C 1
ATOM 1205 O O . MET A 1 144 ? 8.694 -4.003 -22.954 1.00 90.19 144 MET A O 1
ATOM 1209 N N . ILE A 1 145 ? 9.151 -4.708 -25.034 1.00 88.12 145 ILE A N 1
ATOM 1210 C CA . ILE A 1 145 ? 8.654 -6.056 -24.789 1.00 88.12 145 ILE A CA 1
ATOM 1211 C C . ILE A 1 145 ? 9.686 -6.799 -23.952 1.00 88.12 145 ILE A C 1
ATOM 1213 O O . ILE A 1 145 ? 10.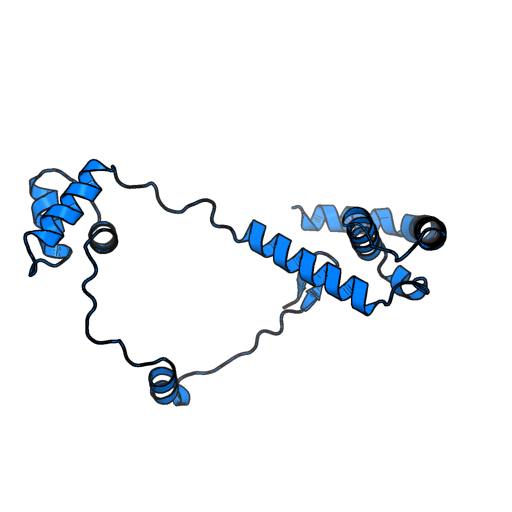792 -7.100 -24.399 1.00 88.12 145 ILE A O 1
ATOM 1217 N N . LYS A 1 146 ? 9.306 -7.102 -22.709 1.00 82.69 146 LYS A N 1
ATOM 1218 C CA . LYS A 1 146 ? 10.120 -7.923 -21.820 1.00 82.69 146 LYS A CA 1
ATOM 1219 C C . LYS A 1 146 ? 10.137 -9.350 -22.341 1.00 82.69 146 LYS A C 1
ATOM 1221 O O . LYS A 1 146 ? 9.133 -10.059 -22.279 1.00 82.69 146 LYS A O 1
ATOM 1226 N N . ARG A 1 147 ? 11.297 -9.778 -22.818 1.00 76.06 147 ARG A N 1
ATOM 1227 C CA . ARG A 1 147 ? 11.562 -11.184 -23.107 1.00 76.06 147 ARG A CA 1
ATOM 1228 C C . ARG A 1 147 ? 11.817 -11.888 -21.785 1.00 76.06 147 ARG A C 1
ATOM 1230 O O . ARG A 1 147 ? 12.559 -11.381 -20.944 1.00 76.06 147 ARG A O 1
ATOM 1237 N N . ARG A 1 148 ? 11.163 -13.028 -21.571 1.00 74.25 148 ARG A N 1
ATOM 1238 C CA . ARG A 1 148 ? 11.453 -13.865 -20.408 1.00 74.25 148 ARG A CA 1
ATOM 1239 C C . ARG A 1 148 ? 12.826 -14.490 -20.638 1.00 74.25 148 ARG A C 1
ATOM 1241 O O . ARG A 1 148 ? 12.973 -15.321 -21.525 1.00 74.25 148 ARG A O 1
ATOM 1248 N N . GLY A 1 149 ? 13.822 -14.035 -19.882 1.00 72.06 149 GLY A N 1
ATOM 1249 C CA . GLY A 1 149 ? 15.071 -14.774 -19.725 1.00 72.06 149 GLY A CA 1
ATOM 1250 C C . GLY A 1 149 ? 14.839 -16.060 -18.922 1.00 72.06 149 GLY A C 1
ATOM 1251 O O . GLY A 1 149 ? 13.717 -16.283 -18.444 1.00 72.06 149 GLY A O 1
ATOM 1252 N N . PRO A 1 150 ? 15.878 -16.895 -18.741 1.00 78.25 150 PRO A N 1
ATOM 1253 C CA . PRO A 1 150 ? 15.810 -17.980 -17.771 1.00 78.25 150 PRO A CA 1
ATOM 1254 C C . PRO A 1 150 ? 15.359 -17.414 -16.415 1.00 78.25 150 PRO A C 1
ATOM 1256 O O . PRO A 1 150 ? 15.682 -16.261 -16.098 1.00 78.25 150 PRO A O 1
ATOM 1259 N N . PRO A 1 151 ? 14.560 -18.169 -15.642 1.00 78.06 151 PRO A N 1
ATOM 1260 C CA . PRO A 1 151 ? 14.049 -17.682 -14.373 1.00 78.06 151 PRO A CA 1
ATOM 1261 C C . PRO A 1 151 ? 15.218 -17.212 -13.512 1.00 78.06 151 PRO A C 1
ATOM 1263 O O . PRO A 1 151 ? 16.224 -17.910 -13.372 1.00 78.06 151 PRO A O 1
ATOM 1266 N N . SER A 1 152 ? 15.085 -16.013 -12.946 1.00 78.62 152 SER A N 1
ATOM 1267 C CA . SER A 1 152 ? 16.015 -15.559 -11.922 1.00 78.62 152 SER A CA 1
ATOM 1268 C C . SER A 1 152 ? 16.058 -16.590 -10.800 1.00 78.62 152 SER A C 1
ATOM 1270 O O . SER A 1 152 ? 15.066 -17.277 -10.537 1.00 78.62 152 SER A O 1
ATOM 1272 N N . GLN A 1 153 ? 17.198 -16.663 -10.122 1.00 86.38 153 GLN A N 1
ATOM 1273 C CA . GLN A 1 153 ? 17.370 -17.481 -8.934 1.00 86.38 153 GLN A CA 1
ATOM 1274 C C . GLN A 1 153 ? 16.142 -17.376 -8.007 1.00 86.38 153 GLN A C 1
ATOM 1276 O O . GLN A 1 153 ? 15.648 -16.283 -7.723 1.00 86.38 153 GLN A O 1
ATOM 1281 N N . GLY A 1 154 ? 15.614 -18.525 -7.576 1.00 88.81 154 GLY A N 1
ATOM 1282 C CA . GLY A 1 154 ? 14.433 -18.565 -6.718 1.00 88.81 154 GLY A CA 1
ATOM 1283 C C . GLY A 1 154 ? 14.689 -17.891 -5.369 1.00 88.81 154 GLY A C 1
ATOM 1284 O O . GLY A 1 154 ? 15.812 -17.891 -4.863 1.00 88.81 154 GLY A O 1
ATOM 1285 N N . TRP A 1 155 ? 13.627 -17.370 -4.749 1.00 88.88 155 TRP A N 1
ATOM 1286 C CA . TRP A 1 155 ? 13.710 -16.628 -3.484 1.00 88.88 155 TRP A CA 1
ATOM 1287 C C . TRP A 1 155 ? 14.425 -17.404 -2.372 1.00 88.88 155 TRP A C 1
ATOM 1289 O O . TRP A 1 155 ? 15.220 -16.844 -1.626 1.00 88.88 155 TRP A O 1
ATOM 1299 N N . ARG A 1 156 ? 14.217 -18.725 -2.313 1.00 89.88 156 ARG A N 1
ATOM 1300 C CA . ARG A 1 156 ? 14.891 -19.605 -1.350 1.00 89.88 156 ARG A CA 1
ATOM 1301 C C . ARG A 1 156 ? 16.410 -19.605 -1.522 1.00 89.88 156 ARG A C 1
ATOM 1303 O O . ARG A 1 156 ? 17.132 -19.596 -0.532 1.00 89.88 156 ARG A O 1
ATOM 1310 N N . THR A 1 157 ? 16.890 -19.630 -2.760 1.00 90.62 157 THR A N 1
ATOM 1311 C CA . THR A 1 157 ? 18.324 -19.678 -3.049 1.00 90.62 157 THR A CA 1
ATOM 1312 C C . THR A 1 157 ? 18.960 -18.297 -2.875 1.00 90.62 157 THR A C 1
ATOM 1314 O O . THR A 1 157 ? 20.054 -18.215 -2.333 1.00 90.62 157 THR A O 1
ATOM 1317 N N . PHE A 1 158 ? 18.250 -17.217 -3.221 1.00 88.81 158 PHE A N 1
ATOM 1318 C CA . PHE A 1 158 ? 18.665 -15.846 -2.895 1.00 88.81 158 PHE A CA 1
ATOM 1319 C C . PHE A 1 158 ? 18.832 -15.653 -1.379 1.00 88.81 158 PHE A C 1
ATOM 1321 O O . PHE A 1 158 ? 19.891 -15.232 -0.924 1.00 88.81 158 PHE A O 1
ATOM 1328 N N . LEU A 1 159 ? 17.820 -16.037 -0.589 1.00 89.81 159 LEU A N 1
ATOM 1329 C CA . LEU A 1 159 ? 17.886 -15.952 0.872 1.00 89.81 159 LEU A CA 1
ATOM 1330 C C . LEU A 1 159 ? 19.023 -16.795 1.441 1.00 89.81 159 LEU A C 1
ATOM 1332 O O . LEU A 1 159 ? 19.696 -16.345 2.352 1.00 89.81 159 LEU A O 1
ATOM 1336 N N . ARG A 1 160 ? 19.272 -17.995 0.906 1.00 89.50 160 ARG A N 1
ATOM 1337 C CA . ARG A 1 160 ? 20.383 -18.838 1.367 1.00 89.50 160 ARG A CA 1
ATOM 1338 C C . ARG A 1 160 ? 21.744 -18.191 1.113 1.00 89.50 160 ARG A C 1
ATOM 1340 O O . ARG A 1 160 ? 22.615 -18.290 1.965 1.00 89.50 160 ARG A O 1
ATOM 1347 N N . ASN A 1 161 ? 21.903 -17.544 -0.039 1.00 92.25 161 ASN A N 1
ATOM 1348 C CA . ASN A 1 161 ? 23.151 -16.889 -0.419 1.00 92.25 161 ASN A CA 1
ATOM 1349 C C . ASN A 1 161 ? 23.427 -15.638 0.421 1.00 92.25 161 ASN A C 1
ATOM 1351 O O . ASN A 1 161 ? 24.575 -15.393 0.760 1.00 92.25 161 ASN A O 1
ATOM 1355 N N . HIS A 1 162 ? 22.386 -14.873 0.759 1.00 87.75 162 HIS A N 1
ATOM 1356 C CA . HIS A 1 162 ? 22.521 -13.602 1.476 1.00 87.75 162 HIS A CA 1
ATOM 1357 C C . HIS A 1 162 ? 22.192 -13.685 2.972 1.00 87.75 162 HIS A C 1
ATOM 1359 O O . HIS A 1 162 ? 22.372 -12.705 3.680 1.00 87.75 162 HIS A O 1
ATOM 1365 N N . ALA A 1 163 ? 21.744 -14.835 3.485 1.00 87.75 163 ALA A N 1
ATOM 1366 C CA . ALA A 1 163 ? 21.496 -15.055 4.911 1.00 87.75 163 ALA A CA 1
ATOM 1367 C C . ALA A 1 163 ? 22.638 -14.603 5.845 1.00 87.75 163 ALA A C 1
ATOM 1369 O O . ALA A 1 163 ? 22.307 -13.995 6.860 1.00 87.75 163 ALA A O 1
ATOM 1370 N N . PRO A 1 164 ? 23.935 -14.857 5.556 1.00 87.88 164 PRO A N 1
ATOM 1371 C CA . PRO A 1 164 ? 25.011 -14.393 6.437 1.00 87.88 164 PRO A CA 1
ATOM 1372 C C . PRO A 1 164 ? 25.174 -12.864 6.459 1.00 87.88 164 PRO A C 1
ATOM 1374 O O . PRO A 1 164 ? 25.678 -12.335 7.444 1.00 87.88 164 PRO A O 1
ATOM 1377 N N . ASP A 1 165 ? 24.704 -12.161 5.424 1.00 87.44 165 ASP A N 1
ATOM 1378 C CA . ASP A 1 165 ? 24.858 -10.708 5.263 1.00 87.44 165 ASP A CA 1
ATOM 1379 C C . ASP A 1 165 ? 23.559 -9.926 5.550 1.00 87.44 165 ASP A C 1
ATOM 1381 O O . ASP A 1 165 ? 23.550 -8.694 5.562 1.00 87.44 165 ASP A O 1
ATOM 1385 N N . ILE A 1 166 ? 22.434 -10.621 5.757 1.00 83.81 166 ILE A N 1
ATOM 1386 C CA . ILE A 1 166 ? 21.132 -10.009 6.037 1.00 83.81 166 ILE A CA 1
ATOM 1387 C C . ILE A 1 166 ? 20.927 -9.922 7.549 1.00 83.81 166 ILE A C 1
ATOM 1389 O O . ILE A 1 166 ? 20.676 -10.918 8.224 1.00 83.81 166 ILE A O 1
ATOM 1393 N N . ALA A 1 167 ? 20.919 -8.697 8.069 1.00 79.00 167 ALA A N 1
ATOM 1394 C CA . ALA A 1 167 ? 20.347 -8.407 9.376 1.00 79.00 167 ALA A CA 1
ATOM 1395 C C . ALA A 1 167 ? 18.833 -8.180 9.232 1.00 79.00 167 ALA A C 1
ATOM 1397 O O . ALA A 1 167 ? 18.393 -7.310 8.478 1.00 79.00 167 ALA A O 1
ATOM 1398 N N . ALA A 1 168 ? 18.027 -8.955 9.957 1.00 74.81 168 ALA A N 1
ATOM 1399 C CA . ALA A 1 168 ? 16.592 -8.720 10.074 1.00 74.81 168 ALA A CA 1
ATOM 1400 C C . ALA A 1 168 ? 16.302 -7.950 11.369 1.00 74.81 168 ALA A C 1
ATOM 1402 O O . ALA A 1 168 ? 16.702 -8.375 12.450 1.00 74.81 168 ALA A O 1
ATOM 1403 N N . MET A 1 169 ? 15.584 -6.834 11.258 1.00 72.56 169 MET A N 1
ATOM 1404 C CA . MET A 1 169 ? 14.999 -6.121 12.394 1.00 72.56 169 MET A CA 1
ATOM 1405 C C . MET A 1 169 ? 13.482 -6.190 12.256 1.00 72.56 169 MET A C 1
ATOM 1407 O O . MET A 1 169 ? 12.944 -5.819 11.212 1.00 72.56 169 MET A O 1
ATOM 1411 N N . ASP A 1 170 ? 12.800 -6.681 13.289 1.00 66.44 170 ASP A N 1
ATOM 1412 C CA . ASP A 1 170 ? 11.341 -6.644 13.340 1.00 66.44 170 ASP A CA 1
ATOM 1413 C C . ASP A 1 170 ? 10.903 -5.310 13.951 1.00 66.44 170 ASP A C 1
ATOM 1415 O O . ASP A 1 170 ? 11.247 -4.987 15.090 1.00 66.44 170 ASP A O 1
ATOM 1419 N N . LEU A 1 171 ? 10.174 -4.510 13.175 1.00 63.94 171 LEU A N 1
ATOM 1420 C CA . LEU A 1 171 ? 9.520 -3.305 13.671 1.00 63.94 171 LEU A CA 1
ATOM 1421 C C . LEU A 1 171 ? 8.109 -3.712 14.088 1.00 63.94 171 LEU A C 1
ATOM 1423 O O . LEU A 1 171 ? 7.192 -3.761 13.264 1.00 63.94 171 LEU A O 1
ATOM 1427 N N . PHE A 1 172 ? 7.936 -4.011 15.376 1.00 60.97 172 PHE A N 1
ATOM 1428 C CA . PHE A 1 172 ? 6.620 -4.274 15.947 1.00 60.97 172 PHE A CA 1
ATOM 1429 C C . PHE A 1 172 ? 5.792 -2.996 15.955 1.00 60.97 172 PHE A C 1
ATOM 1431 O O . PHE A 1 172 ? 5.798 -2.228 16.909 1.00 60.97 172 PHE A O 1
ATOM 1438 N N . VAL A 1 173 ? 5.031 -2.782 14.890 1.00 64.69 173 VAL A N 1
ATOM 1439 C CA . VAL A 1 173 ? 4.110 -1.656 14.836 1.00 64.69 173 VAL A CA 1
ATOM 1440 C C . VAL A 1 173 ? 2.797 -2.049 15.506 1.00 64.69 173 VAL A C 1
ATOM 1442 O O . VAL A 1 173 ? 2.063 -2.912 15.011 1.00 64.69 173 VAL A O 1
ATOM 1445 N N . VAL A 1 174 ? 2.458 -1.383 16.612 1.00 68.94 174 VAL A N 1
ATOM 1446 C CA . VAL A 1 174 ? 1.164 -1.571 17.278 1.00 68.94 174 VAL A CA 1
ATOM 1447 C C . VAL A 1 174 ? 0.184 -0.503 16.780 1.00 68.94 174 VAL A C 1
ATOM 1449 O O . VAL A 1 174 ? 0.362 0.684 17.066 1.00 68.94 174 VAL A O 1
ATOM 1452 N N . PRO A 1 175 ? -0.874 -0.883 16.035 1.00 66.12 175 PRO A N 1
ATOM 1453 C CA . PRO A 1 175 ? -1.904 0.062 15.637 1.00 66.12 175 PRO A CA 1
ATOM 1454 C C . PRO A 1 175 ? -2.720 0.476 16.861 1.00 66.12 175 PRO A C 1
ATOM 1456 O O . PRO A 1 175 ? -3.298 -0.355 17.565 1.00 66.12 175 PRO A O 1
ATOM 1459 N N . THR A 1 176 ? -2.793 1.778 17.092 1.00 68.50 176 THR A N 1
ATOM 1460 C CA . THR A 1 176 ? -3.588 2.362 18.168 1.00 68.50 176 THR A CA 1
ATOM 1461 C C . THR A 1 176 ? -5.066 2.417 17.807 1.00 68.5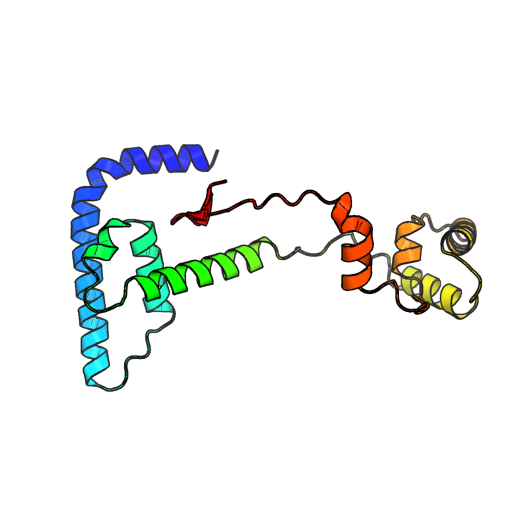0 176 THR A C 1
ATOM 1463 O O . THR A 1 176 ? -5.492 2.287 16.654 1.00 68.50 176 THR A O 1
ATOM 1466 N N . ILE A 1 177 ? -5.868 2.692 18.831 1.00 63.59 177 ILE A N 1
ATOM 1467 C CA . ILE A 1 177 ? -7.310 2.908 18.730 1.00 63.59 177 ILE A CA 1
ATOM 1468 C C . ILE A 1 177 ? -7.644 4.041 17.737 1.00 63.59 177 ILE A C 1
ATOM 1470 O O . ILE A 1 177 ? -8.638 3.939 17.015 1.00 63.59 177 ILE A O 1
ATOM 1474 N N . GLY A 1 178 ? -6.786 5.065 17.637 1.00 64.12 178 GLY A N 1
ATOM 1475 C CA . GLY A 1 178 ? -6.926 6.207 16.726 1.00 64.12 178 GLY A CA 1
ATOM 1476 C C . GLY A 1 178 ? -6.602 5.922 15.256 1.00 64.12 178 GLY A C 1
ATOM 1477 O O . GLY A 1 178 ? -6.823 6.794 14.423 1.00 64.12 178 GLY A O 1
ATOM 1478 N N . PHE A 1 179 ? -6.148 4.704 14.929 1.00 68.31 179 PHE A N 1
ATOM 1479 C CA . PHE A 1 179 ? -5.486 4.371 13.660 1.00 68.31 179 PHE A CA 1
ATOM 1480 C C . PHE A 1 179 ? -4.126 5.057 13.461 1.00 68.31 179 PHE A C 1
ATOM 1482 O O . PHE A 1 179 ? -3.633 5.127 12.334 1.00 68.31 179 PHE A O 1
ATOM 1489 N N . ASP A 1 180 ? -3.494 5.479 14.552 1.00 63.66 180 ASP A N 1
ATOM 1490 C CA . ASP A 1 180 ? -2.094 5.893 14.561 1.00 63.66 180 ASP A CA 1
ATOM 1491 C C . ASP A 1 180 ? -1.193 4.684 14.813 1.00 63.66 180 ASP A C 1
ATOM 1493 O O . ASP A 1 180 ? -1.612 3.698 15.426 1.00 63.66 180 ASP A O 1
ATOM 1497 N N . LEU A 1 181 ? 0.039 4.753 14.327 1.00 68.31 181 LEU A N 1
ATOM 1498 C CA . LEU A 1 181 ? 1.039 3.712 14.515 1.00 68.31 181 LEU A CA 1
ATOM 1499 C C . LEU A 1 181 ? 1.949 4.115 15.672 1.00 68.31 181 LEU A C 1
ATOM 1501 O O . LEU A 1 181 ? 2.534 5.194 15.623 1.00 68.31 181 LEU A O 1
ATOM 1505 N N . LEU A 1 182 ? 2.054 3.265 16.694 1.00 63.78 182 LEU A N 1
ATOM 1506 C CA . LEU A 1 182 ? 3.146 3.355 17.659 1.00 63.78 182 LEU A CA 1
ATOM 1507 C C . LEU A 1 182 ? 4.284 2.480 17.138 1.00 63.78 182 LEU A C 1
ATOM 1509 O O . LEU A 1 182 ? 4.071 1.297 16.852 1.00 63.78 182 LEU A O 1
ATOM 1513 N N . LEU A 1 183 ? 5.431 3.124 16.945 1.00 56.50 183 LEU A N 1
ATOM 1514 C CA . LEU A 1 183 ? 6.727 2.511 16.675 1.00 56.50 183 LEU A CA 1
ATOM 1515 C C . LEU A 1 183 ? 7.453 2.280 17.999 1.00 56.50 183 LEU A C 1
ATOM 1517 O O . LEU A 1 183 ? 7.279 3.134 18.899 1.00 56.50 183 LEU A O 1
#